Protein AF-A0A418WSB1-F1 (afdb_monomer_lite)

Structure (mmCIF, N/CA/C/O backbone):
data_AF-A0A418WSB1-F1
#
_entry.id   AF-A0A418WSB1-F1
#
loop_
_atom_site.group_PDB
_atom_site.id
_atom_site.type_symbol
_atom_site.label_atom_id
_atom_site.label_alt_id
_atom_site.label_comp_id
_atom_site.label_asym_id
_atom_site.label_entity_id
_atom_site.label_seq_id
_atom_site.pdbx_PDB_ins_code
_atom_site.Cartn_x
_atom_site.Cartn_y
_atom_site.Cartn_z
_atom_site.occupancy
_atom_site.B_iso_or_equiv
_atom_site.auth_seq_id
_atom_site.auth_comp_id
_atom_site.auth_asym_id
_atom_site.auth_atom_id
_atom_site.pdbx_PDB_model_num
ATOM 1 N N . MET A 1 1 ? -15.033 28.091 0.185 1.00 46.31 1 MET A N 1
ATOM 2 C CA . MET A 1 1 ? -13.956 27.328 0.848 1.00 46.31 1 MET A CA 1
ATOM 3 C C . MET A 1 1 ? -14.112 25.899 0.375 1.00 46.31 1 MET A C 1
ATOM 5 O O . MET A 1 1 ? -15.255 25.510 0.265 1.00 46.31 1 MET A O 1
ATOM 9 N N . ASP A 1 2 ? -13.029 25.207 0.014 1.00 54.81 2 ASP A N 1
ATOM 10 C CA . ASP A 1 2 ? -12.916 23.732 -0.108 1.00 54.81 2 ASP A CA 1
ATOM 11 C C . ASP A 1 2 ? -12.320 23.177 -1.412 1.00 54.81 2 ASP A C 1
ATOM 13 O O . ASP A 1 2 ? -11.912 22.030 -1.421 1.00 54.81 2 ASP A O 1
ATOM 17 N N . ILE A 1 3 ? -12.059 23.973 -2.455 1.00 57.53 3 ILE A N 1
ATOM 18 C CA . ILE A 1 3 ? -11.292 23.465 -3.623 1.00 57.53 3 ILE A CA 1
ATOM 19 C C . ILE A 1 3 ? -9.801 23.290 -3.272 1.00 57.53 3 ILE A C 1
ATOM 21 O O . ILE A 1 3 ? -9.153 22.335 -3.686 1.00 57.53 3 ILE A O 1
ATOM 25 N N . ALA A 1 4 ? -9.256 24.186 -2.443 1.00 58.62 4 ALA A N 1
ATOM 26 C CA . ALA A 1 4 ? -7.892 24.060 -1.932 1.00 58.62 4 ALA A CA 1
ATOM 27 C C . ALA A 1 4 ? -7.746 22.896 -0.935 1.00 58.62 4 ALA A C 1
ATOM 29 O O . ALA A 1 4 ? -6.682 22.294 -0.873 1.00 58.62 4 ALA A O 1
ATOM 30 N N . ARG A 1 5 ? -8.810 22.556 -0.188 1.00 60.28 5 ARG A N 1
ATOM 31 C CA . ARG A 1 5 ? -8.838 21.373 0.687 1.00 60.28 5 ARG A CA 1
ATOM 32 C C . ARG A 1 5 ? -8.981 20.085 -0.115 1.00 60.28 5 ARG A C 1
ATOM 34 O O . ARG A 1 5 ? -8.275 19.147 0.205 1.00 60.28 5 ARG A O 1
ATOM 41 N N . GLU A 1 6 ? -9.783 20.068 -1.178 1.00 63.19 6 GLU A N 1
ATOM 42 C CA . GLU A 1 6 ? -9.899 18.926 -2.099 1.00 63.19 6 GLU A CA 1
ATOM 43 C C . GLU A 1 6 ? -8.558 18.622 -2.795 1.00 63.19 6 GLU A C 1
ATOM 45 O O . GLU A 1 6 ? -8.121 17.476 -2.845 1.00 63.19 6 GLU A O 1
ATOM 50 N N . LEU A 1 7 ? -7.838 19.662 -3.240 1.00 51.50 7 LEU A N 1
ATOM 51 C CA . LEU A 1 7 ? -6.504 19.528 -3.846 1.00 51.50 7 LEU A CA 1
ATOM 52 C C . LEU A 1 7 ? -5.416 19.127 -2.838 1.00 51.50 7 LEU A C 1
ATOM 54 O O . LEU A 1 7 ? -4.495 18.385 -3.182 1.00 51.50 7 LEU A O 1
ATOM 58 N N . LEU A 1 8 ? -5.524 19.582 -1.587 1.00 54.59 8 LEU A N 1
ATOM 59 C CA . LEU A 1 8 ? -4.652 19.123 -0.504 1.00 54.59 8 LEU A CA 1
ATOM 60 C C . LEU A 1 8 ? -4.987 17.681 -0.083 1.00 54.59 8 LEU A C 1
ATOM 62 O O . LEU A 1 8 ? -4.072 16.932 0.227 1.00 54.59 8 LEU A O 1
ATOM 66 N N . ASN A 1 9 ? -6.247 17.246 -0.185 1.00 55.06 9 ASN A N 1
ATOM 67 C CA . ASN A 1 9 ? -6.667 15.866 0.086 1.00 55.06 9 ASN A CA 1
ATOM 68 C C . ASN A 1 9 ? -6.301 14.894 -1.056 1.00 55.06 9 ASN A C 1
ATOM 70 O O . ASN A 1 9 ? -6.057 13.718 -0.820 1.00 55.06 9 ASN A O 1
ATOM 74 N N . GLN A 1 10 ? -6.172 15.383 -2.295 1.00 52.34 10 GLN A N 1
ATOM 75 C CA . GLN A 1 10 ? -5.597 14.611 -3.407 1.00 52.34 10 GLN A CA 1
ATOM 76 C C . GLN A 1 10 ? -4.082 14.376 -3.267 1.00 52.34 10 GLN A C 1
ATOM 78 O O . GLN A 1 10 ? -3.528 13.518 -3.961 1.00 52.34 10 GLN A O 1
ATOM 83 N N . SER A 1 11 ? -3.396 15.133 -2.406 1.00 51.56 11 SER A N 1
ATOM 84 C CA . SER A 1 11 ? -1.931 15.123 -2.315 1.00 51.56 11 SER A CA 1
ATOM 85 C C . SER A 1 11 ? -1.370 14.030 -1.391 1.00 51.56 11 SER A C 1
ATOM 87 O O . SER A 1 11 ? -0.207 13.663 -1.550 1.00 51.56 11 SER A O 1
ATOM 89 N N . ASP A 1 12 ? -2.196 13.428 -0.528 1.00 53.94 12 ASP A N 1
ATOM 90 C CA . ASP A 1 12 ? -1.805 12.355 0.397 1.00 53.94 12 ASP A CA 1
ATOM 91 C C . ASP A 1 12 ? -2.569 11.061 0.066 1.00 53.94 12 ASP A C 1
ATOM 93 O O . ASP A 1 12 ? -3.486 10.626 0.750 1.00 53.94 12 ASP A O 1
ATOM 97 N N . ASN A 1 13 ? -2.203 10.465 -1.071 1.00 61.09 13 ASN A N 1
ATOM 98 C CA . ASN A 1 13 ? -2.894 9.367 -1.765 1.00 61.09 13 ASN A CA 1
ATOM 99 C C . ASN A 1 13 ? -2.768 7.982 -1.068 1.00 61.09 13 ASN A C 1
ATOM 101 O O . ASN A 1 13 ? -2.452 6.972 -1.703 1.00 61.09 13 ASN A O 1
ATOM 105 N N . ILE A 1 14 ? -2.984 7.919 0.247 1.00 68.38 14 ILE A N 1
ATOM 106 C CA . ILE A 1 14 ? -3.226 6.677 0.988 1.00 68.38 14 ILE A CA 1
ATOM 107 C C . ILE A 1 14 ? -4.605 6.808 1.636 1.00 68.38 14 ILE A C 1
ATOM 109 O O . ILE A 1 14 ? -4.753 7.459 2.665 1.00 68.38 14 ILE A O 1
ATOM 113 N N . ASP A 1 15 ? -5.617 6.187 1.029 1.00 78.62 15 ASP A N 1
ATOM 114 C CA . ASP A 1 15 ? -6.985 6.154 1.554 1.00 78.62 15 ASP A CA 1
ATOM 115 C C . ASP A 1 15 ? -7.037 5.379 2.886 1.00 78.62 15 ASP A C 1
ATOM 117 O O . ASP A 1 15 ? -7.232 4.156 2.923 1.00 78.62 15 ASP A O 1
ATOM 121 N N . MET A 1 16 ? -6.851 6.090 4.002 1.00 81.75 16 MET A N 1
ATOM 122 C CA . MET A 1 16 ? -6.884 5.507 5.349 1.00 81.75 16 MET A CA 1
ATOM 123 C C . MET A 1 16 ? -8.249 4.896 5.658 1.00 81.75 16 MET A C 1
ATOM 125 O O . MET A 1 16 ? -8.313 3.814 6.239 1.00 81.75 16 MET A O 1
ATOM 129 N N . GLY A 1 17 ? -9.333 5.509 5.174 1.00 84.19 17 GLY A N 1
ATOM 130 C CA . GLY A 1 17 ? -10.683 4.954 5.276 1.00 84.19 17 GLY A CA 1
ATOM 131 C C . GLY A 1 17 ? -10.841 3.612 4.548 1.00 84.19 17 GLY A C 1
ATOM 132 O O . GLY A 1 17 ? -11.479 2.693 5.072 1.00 84.19 17 GLY A O 1
ATOM 133 N N . ALA A 1 18 ? -10.213 3.446 3.378 1.00 83.88 18 ALA A N 1
ATOM 134 C CA . ALA A 1 18 ? -10.251 2.184 2.636 1.00 83.88 18 ALA A CA 1
ATOM 135 C C . ALA A 1 18 ? -9.387 1.099 3.298 1.00 83.88 18 ALA A C 1
ATOM 137 O O . ALA A 1 18 ? -9.802 -0.060 3.369 1.00 83.88 18 ALA A O 1
ATOM 138 N N . LEU A 1 19 ? -8.212 1.463 3.824 1.00 86.00 19 LEU A N 1
ATOM 139 C CA . LEU A 1 19 ? -7.360 0.565 4.611 1.00 86.00 19 LEU A CA 1
ATOM 140 C C . LEU A 1 19 ? -8.070 0.100 5.885 1.00 86.00 19 LEU A C 1
ATOM 142 O O . LEU A 1 19 ? -8.151 -1.102 6.139 1.00 86.00 19 LEU A O 1
ATOM 146 N N . ALA A 1 20 ? -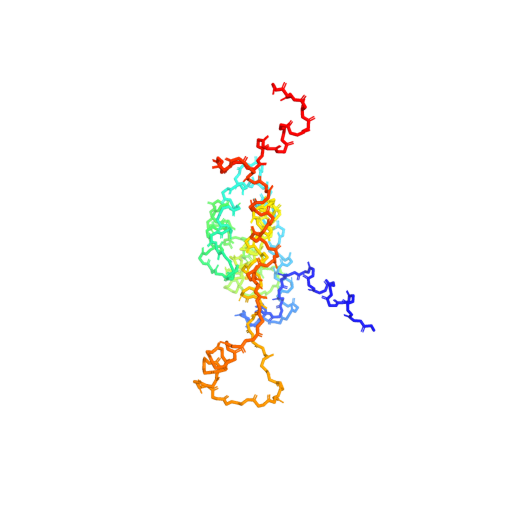8.630 1.039 6.643 1.00 89.88 20 ALA A N 1
ATOM 147 C CA . ALA A 1 20 ? -9.387 0.768 7.856 1.00 89.88 20 ALA A CA 1
ATOM 148 C C . ALA A 1 20 ? -10.541 -0.207 7.576 1.00 89.88 20 ALA A C 1
ATOM 150 O O . ALA A 1 20 ? -10.620 -1.272 8.189 1.00 89.88 20 ALA A O 1
ATOM 151 N N . SER A 1 21 ? -11.354 0.085 6.556 1.00 90.38 21 SER A N 1
ATOM 152 C CA . SER A 1 21 ? -12.482 -0.764 6.151 1.00 90.38 21 SER A CA 1
ATOM 153 C C . SER A 1 21 ? -12.046 -2.160 5.698 1.00 90.38 21 SER A C 1
ATOM 155 O O . SER A 1 21 ? -12.691 -3.151 6.035 1.00 90.38 21 SER A O 1
ATOM 157 N N . ARG A 1 22 ? -10.930 -2.267 4.965 1.00 88.19 22 ARG A N 1
ATOM 158 C CA . ARG A 1 22 ? -10.399 -3.548 4.475 1.00 88.19 22 ARG A CA 1
ATOM 159 C C . ARG A 1 22 ? -9.925 -4.462 5.601 1.00 88.19 22 ARG A C 1
ATOM 161 O O . ARG A 1 22 ? -10.064 -5.678 5.496 1.00 88.19 22 ARG A O 1
ATOM 168 N N . PHE A 1 23 ? -9.336 -3.884 6.643 1.00 90.69 23 PHE A N 1
ATOM 169 C CA . PHE A 1 23 ? -8.747 -4.629 7.755 1.00 90.69 23 PHE A CA 1
ATOM 170 C C . PHE A 1 23 ? -9.642 -4.682 9.000 1.00 90.69 23 PHE A C 1
ATOM 172 O O . PHE A 1 23 ? -9.253 -5.292 9.995 1.00 90.69 23 PHE A O 1
ATOM 179 N N . GLY A 1 24 ? -10.836 -4.082 8.945 1.00 92.44 24 GLY A N 1
ATOM 180 C CA . GLY A 1 24 ? -11.754 -4.002 10.081 1.00 92.44 24 GLY A CA 1
ATOM 181 C C . GLY A 1 24 ? -11.201 -3.169 11.242 1.00 92.44 24 GLY A C 1
ATOM 182 O O . GLY A 1 24 ? -11.484 -3.474 12.398 1.00 92.44 24 GLY A O 1
ATOM 183 N N . LEU A 1 25 ? -10.376 -2.165 10.939 1.00 93.50 25 LEU A N 1
ATOM 184 C CA . LEU A 1 25 ? -9.769 -1.248 11.904 1.00 93.50 25 LEU A CA 1
ATOM 185 C C . LEU A 1 25 ? -10.555 0.065 11.971 1.00 93.50 25 LEU A C 1
ATOM 187 O O . LEU A 1 25 ? -11.263 0.420 11.028 1.00 93.50 25 LEU A O 1
ATOM 191 N N . SER A 1 26 ? -10.401 0.815 13.064 1.00 93.81 26 SER A N 1
ATOM 192 C CA . SER A 1 26 ? -10.755 2.238 13.052 1.00 93.81 26 SER A CA 1
ATOM 193 C C . SER A 1 26 ? -9.741 3.033 12.222 1.00 93.81 26 SER A C 1
ATOM 195 O O . SER A 1 26 ? -8.603 2.602 12.028 1.00 93.81 26 SER A O 1
ATOM 197 N N . GLU A 1 27 ? -10.133 4.210 11.741 1.00 89.62 27 GLU A N 1
ATOM 198 C CA . GLU A 1 27 ? -9.235 5.109 11.002 1.00 89.62 27 GLU A CA 1
ATOM 199 C C . GLU A 1 27 ? -7.999 5.488 11.835 1.00 89.62 27 GLU A C 1
ATOM 201 O O . GLU A 1 27 ? -6.876 5.447 11.342 1.00 89.62 27 GLU A O 1
ATOM 206 N N . GLU A 1 28 ? -8.192 5.718 13.136 1.00 91.19 28 GLU A N 1
ATOM 207 C CA . GLU A 1 28 ? -7.115 5.979 14.096 1.00 91.19 28 GLU A CA 1
ATOM 208 C C . GLU A 1 28 ? -6.179 4.768 14.263 1.00 91.19 28 GLU A C 1
ATOM 210 O O . GLU A 1 28 ? -4.962 4.916 14.291 1.00 91.19 28 GLU A O 1
ATOM 215 N N . GLN A 1 29 ? -6.715 3.543 14.296 1.00 93.19 29 GLN A N 1
ATOM 216 C CA . GLN A 1 29 ? -5.887 2.332 14.323 1.00 93.19 29 GLN A CA 1
ATOM 217 C C . GLN A 1 29 ? -5.108 2.139 13.018 1.00 93.19 29 GLN A C 1
ATOM 219 O O . GLN A 1 29 ? -3.959 1.701 13.056 1.00 93.19 29 GLN A O 1
ATOM 224 N N . ALA A 1 30 ? -5.710 2.452 11.869 1.00 91.50 30 ALA A N 1
ATOM 225 C CA . ALA A 1 30 ? -5.033 2.375 10.580 1.00 91.50 30 ALA A CA 1
ATOM 226 C C . ALA A 1 30 ? -3.877 3.385 10.496 1.00 91.50 30 ALA A C 1
ATOM 228 O O . ALA A 1 30 ? -2.779 3.005 10.092 1.00 91.50 30 ALA A O 1
ATOM 229 N N . ASP A 1 31 ? -4.086 4.622 10.949 1.00 91.25 31 ASP A N 1
ATOM 230 C CA . ASP A 1 31 ? -3.041 5.649 11.015 1.00 91.25 31 ASP A CA 1
ATOM 231 C C . ASP A 1 31 ? -1.872 5.222 11.916 1.00 91.25 31 ASP A C 1
ATOM 233 O O . ASP A 1 31 ? -0.711 5.218 11.494 1.00 91.25 31 ASP A O 1
ATOM 237 N N . VAL A 1 32 ? -2.178 4.752 13.129 1.00 92.56 32 VAL A N 1
ATOM 238 C CA . VAL A 1 32 ? -1.178 4.264 14.089 1.00 92.56 32 VAL A CA 1
ATOM 239 C C . VAL A 1 32 ? -0.418 3.051 13.534 1.00 92.56 32 VAL A C 1
ATOM 241 O O . VAL A 1 32 ? 0.802 2.955 13.690 1.00 92.56 32 VAL A O 1
ATOM 244 N N . ALA A 1 33 ? -1.103 2.142 12.833 1.00 91.88 33 ALA A N 1
ATOM 245 C CA . ALA A 1 33 ? -0.479 1.004 12.164 1.00 91.88 33 ALA A CA 1
ATOM 246 C C . ALA A 1 33 ? 0.493 1.441 11.062 1.00 91.88 33 ALA A C 1
ATOM 248 O O . ALA A 1 33 ? 1.636 0.981 11.032 1.00 91.88 33 ALA A O 1
ATOM 249 N N . VAL A 1 34 ? 0.065 2.333 10.164 1.00 91.19 34 VAL A N 1
ATOM 250 C CA . VAL A 1 34 ? 0.915 2.839 9.078 1.00 91.19 34 VAL A CA 1
ATOM 251 C C . VAL A 1 34 ? 2.111 3.591 9.651 1.00 91.19 34 VAL A C 1
ATOM 253 O O . VAL A 1 34 ? 3.241 3.334 9.236 1.00 91.19 34 VAL A O 1
ATOM 256 N N . SER A 1 35 ? 1.895 4.434 10.659 1.00 90.94 35 SER A N 1
ATOM 257 C CA . SER A 1 35 ? 2.945 5.180 11.356 1.00 90.94 35 SER A CA 1
ATOM 258 C C . SER A 1 35 ? 3.978 4.272 12.033 1.00 90.94 35 SER A C 1
ATOM 260 O O . SER A 1 35 ? 5.168 4.581 12.015 1.00 90.94 35 SER A O 1
ATOM 262 N N . ALA A 1 36 ? 3.565 3.120 12.572 1.00 92.44 36 ALA A N 1
ATOM 263 C CA . ALA A 1 36 ? 4.480 2.138 13.156 1.00 92.44 36 ALA A CA 1
ATOM 264 C C . ALA A 1 36 ? 5.261 1.332 12.100 1.00 92.44 36 ALA A C 1
ATOM 266 O O . ALA A 1 36 ? 6.403 0.933 12.334 1.00 92.44 36 ALA A O 1
ATOM 267 N N . LEU A 1 37 ? 4.661 1.086 10.931 1.00 91.75 37 LEU A N 1
ATOM 268 C CA . LEU A 1 37 ? 5.265 0.299 9.851 1.00 91.75 37 LEU A CA 1
ATOM 269 C C . LEU A 1 37 ? 6.176 1.137 8.939 1.00 91.75 37 LEU A C 1
ATOM 271 O O . LEU A 1 37 ? 7.177 0.630 8.426 1.00 91.75 37 LEU A O 1
ATOM 275 N N . LEU A 1 38 ? 5.858 2.420 8.756 1.00 92.00 38 LEU A N 1
ATOM 276 C CA . LEU A 1 38 ? 6.548 3.338 7.849 1.00 92.00 38 LEU A CA 1
ATOM 277 C C . LEU A 1 38 ? 8.064 3.414 8.079 1.00 92.00 38 LEU A C 1
ATOM 279 O O . LEU A 1 38 ? 8.799 3.253 7.104 1.00 92.00 38 LEU A O 1
ATOM 283 N N . PRO A 1 39 ? 8.576 3.606 9.313 1.00 92.00 39 PRO A N 1
ATOM 284 C CA . PRO A 1 39 ? 10.015 3.716 9.549 1.00 92.00 39 PRO A CA 1
ATOM 285 C C . PRO A 1 39 ? 10.783 2.472 9.099 1.00 92.00 39 PRO A C 1
ATOM 287 O O . PRO A 1 39 ? 11.874 2.584 8.539 1.00 92.00 39 PRO A O 1
ATOM 290 N N . ALA A 1 40 ? 10.199 1.288 9.299 1.00 92.25 40 ALA A N 1
ATOM 291 C CA . ALA A 1 40 ? 10.799 0.039 8.862 1.00 92.25 40 ALA A CA 1
ATOM 292 C C . ALA A 1 40 ? 10.814 -0.054 7.333 1.00 92.25 40 ALA A C 1
ATOM 294 O O . ALA A 1 40 ? 11.872 -0.290 6.753 1.00 92.25 40 ALA A O 1
ATOM 295 N N . VAL A 1 41 ? 9.675 0.189 6.673 1.00 92.44 41 VAL A N 1
ATOM 296 C CA . VAL A 1 41 ? 9.566 0.133 5.204 1.00 92.44 41 VAL A CA 1
ATOM 297 C C . VAL A 1 41 ? 10.501 1.150 4.545 1.00 92.44 41 VAL A C 1
ATOM 299 O O . VAL A 1 41 ? 11.279 0.779 3.669 1.00 92.44 41 VAL A O 1
ATOM 302 N N . LEU A 1 42 ? 10.508 2.402 5.010 1.00 92.50 42 LEU A N 1
ATOM 303 C CA . LEU A 1 42 ? 11.407 3.450 4.515 1.00 92.50 42 LEU A CA 1
ATOM 304 C C . LEU A 1 42 ? 12.881 3.104 4.750 1.00 92.50 42 LEU A C 1
ATOM 306 O O . LEU A 1 42 ? 13.712 3.311 3.865 1.00 92.50 42 LEU A O 1
ATOM 310 N N . GLY A 1 43 ? 13.212 2.546 5.918 1.00 93.06 43 GLY A N 1
ATOM 311 C CA . GLY A 1 43 ? 14.561 2.071 6.220 1.00 93.06 43 GLY A CA 1
ATOM 312 C C . GLY A 1 43 ? 15.017 0.963 5.269 1.00 93.06 43 GLY A C 1
ATOM 313 O O . GLY A 1 43 ? 16.155 0.983 4.798 1.00 93.06 43 GLY A O 1
ATOM 314 N N . GLY A 1 44 ? 14.120 0.034 4.933 1.00 91.81 44 GLY A N 1
ATOM 315 C CA . GLY A 1 44 ? 14.377 -0.998 3.934 1.00 91.81 44 GLY A CA 1
ATOM 316 C C . GLY A 1 44 ? 14.580 -0.415 2.533 1.00 91.81 44 GLY A C 1
ATOM 317 O O . GLY A 1 44 ? 15.561 -0.748 1.880 1.00 91.81 44 GLY A O 1
ATOM 318 N N . VAL A 1 45 ? 13.719 0.512 2.092 1.00 92.00 45 VAL A N 1
ATOM 319 C CA . VAL A 1 45 ? 13.836 1.148 0.765 1.00 92.00 45 VAL A CA 1
ATOM 320 C C . VAL A 1 45 ? 15.165 1.884 0.641 1.00 92.00 45 VAL A C 1
ATOM 322 O O . VAL A 1 45 ? 15.873 1.706 -0.345 1.00 92.00 45 VAL A O 1
ATOM 325 N N . LYS A 1 46 ? 15.548 2.647 1.671 1.00 92.19 46 LYS A N 1
ATOM 326 C CA . LYS A 1 46 ? 16.839 3.342 1.727 1.00 92.19 46 LYS A CA 1
ATOM 327 C C . LYS A 1 46 ? 18.016 2.368 1.629 1.00 92.19 46 LYS A C 1
ATOM 329 O O . LYS A 1 46 ? 19.013 2.659 0.975 1.00 92.19 46 LYS A O 1
ATOM 334 N N . LYS A 1 47 ? 17.917 1.201 2.269 1.00 91.81 47 LYS A N 1
ATOM 335 C CA . LYS A 1 47 ? 18.934 0.147 2.161 1.00 91.81 47 LYS A CA 1
ATOM 336 C C . LYS A 1 47 ? 18.998 -0.425 0.740 1.00 91.81 47 LYS A C 1
ATOM 338 O O . LYS A 1 47 ? 20.092 -0.616 0.218 1.00 91.81 47 LYS A O 1
ATOM 343 N N . THR A 1 48 ? 17.851 -0.667 0.110 1.00 91.06 48 THR A N 1
ATOM 344 C CA . THR A 1 48 ? 17.764 -1.118 -1.287 1.00 91.06 48 THR A CA 1
ATOM 345 C C . THR A 1 48 ? 18.339 -0.080 -2.253 1.00 91.06 48 THR A C 1
ATOM 347 O O . THR A 1 48 ? 19.063 -0.452 -3.169 1.00 91.06 48 THR A O 1
ATOM 350 N N . GLU A 1 49 ? 18.099 1.211 -2.022 1.00 91.06 49 GLU A N 1
ATOM 351 C CA . GLU A 1 49 ? 18.705 2.327 -2.761 1.00 91.06 49 GLU A CA 1
ATOM 352 C C . GLU A 1 49 ? 20.225 2.344 -2.658 1.00 91.06 49 GLU A C 1
ATOM 354 O O . GLU A 1 49 ? 20.908 2.384 -3.677 1.00 91.06 49 GLU A O 1
ATOM 359 N N . GLN A 1 50 ? 20.764 2.228 -1.445 1.00 91.62 50 GLN A N 1
ATOM 360 C CA . GLN A 1 50 ? 22.211 2.159 -1.228 1.00 91.62 50 GLN A CA 1
ATOM 361 C C . GLN A 1 50 ? 22.852 0.940 -1.904 1.00 91.62 50 GLN A C 1
ATOM 363 O O . GLN A 1 50 ? 24.023 0.983 -2.271 1.00 91.62 50 GLN A O 1
ATOM 368 N N . ALA A 1 51 ? 22.084 -0.137 -2.077 1.00 91.19 51 ALA A N 1
ATOM 369 C CA . ALA A 1 51 ? 22.497 -1.339 -2.790 1.00 91.19 51 ALA A CA 1
ATOM 370 C C . ALA A 1 51 ? 22.249 -1.276 -4.314 1.00 91.19 51 ALA A C 1
ATOM 372 O O . ALA A 1 51 ? 22.537 -2.251 -5.004 1.00 91.19 51 ALA A O 1
ATOM 373 N N . GLY A 1 52 ? 21.705 -0.175 -4.848 1.00 90.12 52 GLY A N 1
ATOM 374 C CA . GLY A 1 52 ? 21.384 -0.025 -6.274 1.00 90.12 52 GLY A CA 1
ATOM 375 C C . GLY A 1 52 ? 20.151 -0.810 -6.746 1.00 90.12 52 GLY A C 1
ATOM 376 O O . GLY A 1 52 ? 19.926 -0.950 -7.941 1.00 90.12 52 GLY A O 1
ATOM 377 N N . GLY A 1 53 ? 19.328 -1.330 -5.833 1.00 89.19 53 GLY A N 1
ATOM 378 C CA . GLY A 1 53 ? 18.151 -2.150 -6.147 1.00 89.19 53 GLY A CA 1
ATOM 379 C C . GLY A 1 53 ? 16.870 -1.364 -6.455 1.00 89.19 53 GLY A C 1
ATOM 380 O O . GLY A 1 53 ? 15.800 -1.970 -6.547 1.00 89.19 53 GLY A O 1
ATOM 381 N N . LEU A 1 54 ? 16.947 -0.033 -6.569 1.00 89.25 54 LEU A N 1
ATOM 382 C CA . LEU A 1 54 ? 15.787 0.834 -6.803 1.00 89.25 54 LEU A CA 1
ATOM 383 C C . LEU A 1 54 ? 15.142 0.615 -8.173 1.00 89.25 54 LEU A C 1
ATOM 385 O O . LEU A 1 54 ? 13.919 0.634 -8.264 1.00 89.25 54 LEU A O 1
ATOM 389 N N . ASP A 1 55 ? 15.926 0.361 -9.222 1.00 90.06 55 ASP A N 1
ATOM 390 C CA . ASP A 1 55 ? 15.381 0.103 -10.562 1.00 90.06 55 ASP A CA 1
ATOM 391 C C . ASP A 1 55 ? 14.540 -1.178 -10.590 1.00 90.06 55 ASP A C 1
ATOM 393 O O . ASP A 1 55 ? 13.455 -1.216 -11.173 1.00 90.06 55 ASP A O 1
ATOM 397 N N . GLN A 1 56 ? 14.992 -2.216 -9.882 1.00 88.75 56 GLN A N 1
ATOM 398 C CA . GLN A 1 56 ? 14.246 -3.464 -9.731 1.00 88.75 56 GLN A CA 1
ATOM 399 C C . GLN A 1 56 ? 12.964 -3.256 -8.917 1.00 88.75 56 GLN A C 1
ATOM 401 O O . GLN A 1 56 ? 11.916 -3.796 -9.272 1.00 88.75 56 GLN A O 1
ATOM 406 N N . LEU A 1 57 ? 13.029 -2.443 -7.857 1.00 88.38 57 LEU A N 1
ATOM 407 C CA . LEU A 1 57 ? 11.860 -2.068 -7.065 1.00 88.38 57 LEU A CA 1
ATOM 408 C C . LEU A 1 57 ? 10.843 -1.266 -7.896 1.00 88.38 57 LEU A C 1
ATOM 410 O O . LEU A 1 57 ? 9.647 -1.530 -7.815 1.00 88.38 57 LEU A O 1
ATOM 414 N N . SER A 1 58 ? 11.320 -0.329 -8.719 1.00 87.12 58 SER A N 1
ATOM 415 C CA . SER A 1 58 ? 10.506 0.492 -9.620 1.00 87.12 58 SER A CA 1
ATOM 416 C C . SER A 1 58 ? 9.828 -0.351 -10.703 1.00 87.12 58 SER A C 1
ATOM 418 O O . SER A 1 58 ? 8.626 -0.223 -10.926 1.00 87.12 58 SER A O 1
ATOM 420 N N . SER A 1 59 ? 10.564 -1.281 -11.318 1.00 87.06 59 SER A N 1
ATOM 421 C CA . SER A 1 59 ? 10.016 -2.229 -12.296 1.00 87.06 59 SER A CA 1
ATOM 422 C C . SER A 1 59 ? 8.926 -3.110 -11.683 1.00 87.06 59 SER A C 1
ATOM 424 O O . SER A 1 59 ? 7.846 -3.255 -12.255 1.00 87.06 59 SER A O 1
ATOM 426 N N . LEU A 1 60 ? 9.173 -3.647 -10.485 1.00 86.38 60 LEU A N 1
ATOM 427 C CA . LEU A 1 60 ? 8.197 -4.462 -9.771 1.00 86.38 60 LEU A CA 1
ATOM 428 C C . LEU A 1 60 ? 6.941 -3.657 -9.411 1.00 86.38 60 LEU A C 1
ATOM 430 O O . LEU A 1 60 ? 5.829 -4.116 -9.642 1.00 86.38 60 LEU A O 1
ATOM 434 N N . ALA A 1 61 ? 7.100 -2.437 -8.906 1.00 83.88 61 ALA A N 1
ATOM 435 C CA . ALA A 1 61 ? 5.981 -1.548 -8.611 1.00 83.88 61 ALA A CA 1
ATOM 436 C C . ALA A 1 61 ? 5.176 -1.161 -9.867 1.00 83.88 61 ALA A C 1
ATOM 438 O O . ALA A 1 61 ? 3.947 -1.102 -9.815 1.00 83.88 61 ALA A O 1
ATOM 439 N N . GLY A 1 62 ? 5.847 -0.977 -11.009 1.00 79.69 62 GLY A N 1
ATOM 440 C CA . GLY A 1 62 ? 5.199 -0.780 -12.305 1.00 79.69 62 GLY A CA 1
ATOM 441 C C . GLY A 1 62 ? 4.377 -1.992 -12.761 1.00 79.69 62 GLY A C 1
ATOM 442 O O . GLY A 1 62 ? 3.312 -1.813 -13.346 1.00 79.69 62 GLY A O 1
ATOM 443 N N . GLN A 1 63 ? 4.823 -3.215 -12.446 1.00 79.06 63 GLN A N 1
ATOM 444 C CA . GLN A 1 63 ? 4.106 -4.463 -12.755 1.00 79.06 63 GLN A CA 1
ATOM 445 C C . GLN A 1 63 ? 2.885 -4.699 -11.858 1.00 79.06 63 GLN A C 1
ATOM 447 O O . GLN A 1 63 ? 1.905 -5.283 -12.310 1.00 79.06 63 GLN A O 1
ATOM 452 N N . ILE A 1 64 ? 2.929 -4.240 -10.603 1.00 74.56 64 ILE A N 1
ATOM 453 C CA . ILE A 1 64 ? 1.822 -4.389 -9.642 1.00 74.56 64 ILE A CA 1
ATOM 454 C C . ILE A 1 64 ? 0.605 -3.548 -10.064 1.00 74.56 64 ILE A C 1
ATOM 456 O O . ILE A 1 64 ? -0.523 -3.890 -9.719 1.00 74.56 64 ILE A O 1
ATOM 460 N N . GLY A 1 65 ? 0.809 -2.496 -10.868 1.00 63.88 65 GLY A N 1
ATOM 461 C CA . GLY A 1 65 ? -0.273 -1.673 -11.407 1.00 63.88 65 GLY A CA 1
ATOM 462 C C . GLY A 1 65 ? -1.156 -1.043 -10.321 1.00 63.88 65 GLY A C 1
ATOM 463 O O . GLY A 1 65 ? -0.856 -1.071 -9.126 1.00 63.88 65 GLY A O 1
ATOM 464 N N . ALA A 1 66 ? -2.255 -0.414 -10.735 1.00 58.69 66 ALA A N 1
ATOM 465 C CA . ALA A 1 66 ? -3.358 -0.133 -9.825 1.00 58.69 66 ALA A CA 1
ATOM 466 C C . ALA A 1 66 ? -4.296 -1.354 -9.846 1.00 58.69 66 ALA A C 1
ATOM 468 O O . ALA A 1 66 ? -4.709 -1.752 -10.937 1.00 58.69 66 ALA A O 1
ATOM 469 N N . PRO A 1 67 ? -4.645 -1.937 -8.688 1.00 54.59 67 PRO A N 1
ATOM 470 C CA . PRO A 1 67 ? -4.445 -1.401 -7.344 1.00 54.59 67 PRO A CA 1
ATOM 471 C C . PRO A 1 67 ? -3.134 -1.877 -6.686 1.00 54.59 67 PRO A C 1
ATOM 473 O O . PRO A 1 67 ? -2.886 -3.072 -6.563 1.00 54.59 67 PRO A O 1
ATOM 476 N N . ALA A 1 68 ? -2.367 -0.942 -6.107 1.00 57.69 68 ALA A N 1
ATOM 477 C CA . ALA A 1 68 ? -1.157 -1.195 -5.295 1.00 57.69 68 ALA A CA 1
ATOM 478 C C . ALA A 1 68 ? -1.430 -1.949 -3.966 1.00 57.69 68 ALA A C 1
ATOM 480 O O . ALA A 1 68 ? -0.627 -1.947 -3.036 1.00 57.69 68 ALA A O 1
ATOM 481 N N . LEU A 1 69 ? -2.615 -2.547 -3.875 1.00 61.53 69 LEU A N 1
ATOM 482 C CA . LEU A 1 69 ? -3.237 -3.174 -2.726 1.00 61.53 69 LEU A CA 1
ATOM 483 C C . LEU A 1 69 ? -3.143 -4.702 -2.785 1.00 61.53 69 LEU A C 1
ATOM 485 O O . LEU A 1 69 ? -3.613 -5.368 -1.855 1.00 61.53 69 LEU A O 1
ATOM 489 N N . ASP A 1 70 ? -2.592 -5.251 -3.865 1.00 73.81 70 ASP A N 1
ATOM 490 C CA . ASP A 1 70 ? -2.445 -6.686 -4.030 1.00 73.81 70 ASP A CA 1
ATOM 491 C C . ASP A 1 70 ? -1.387 -7.247 -3.066 1.00 73.81 70 ASP A C 1
ATOM 493 O O . ASP A 1 70 ? -0.275 -6.721 -2.940 1.00 73.81 70 ASP A O 1
ATOM 497 N N . ALA A 1 71 ? -1.761 -8.299 -2.335 1.00 77.06 71 ALA A N 1
ATOM 498 C CA . ALA A 1 71 ? -0.910 -8.886 -1.307 1.00 77.06 71 ALA A CA 1
ATOM 499 C C . ALA A 1 71 ? 0.312 -9.590 -1.916 1.00 77.06 71 ALA A C 1
ATOM 501 O O . ALA A 1 71 ? 1.384 -9.573 -1.306 1.00 77.06 71 ALA A O 1
ATOM 502 N N . ASP A 1 72 ? 0.175 -10.161 -3.116 1.00 81.75 72 ASP A N 1
ATOM 503 C CA . ASP A 1 72 ? 1.255 -10.872 -3.798 1.00 81.75 72 ASP A CA 1
ATOM 504 C C . ASP A 1 72 ? 2.304 -9.889 -4.320 1.00 81.75 72 ASP A C 1
ATOM 506 O O . ASP A 1 72 ? 3.504 -10.055 -4.070 1.00 81.75 72 ASP A O 1
ATOM 510 N N . GLY A 1 73 ? 1.844 -8.801 -4.945 1.00 83.75 73 GLY A N 1
ATOM 511 C CA . GLY A 1 73 ? 2.693 -7.689 -5.370 1.00 83.75 73 GLY A CA 1
ATOM 512 C C . GLY A 1 73 ? 3.444 -7.051 -4.201 1.00 83.75 73 GLY A C 1
ATOM 513 O O . GLY A 1 73 ? 4.672 -6.920 -4.223 1.00 83.75 73 GLY A O 1
ATOM 514 N N . GLY A 1 74 ? 2.719 -6.732 -3.128 1.00 85.56 74 GLY A N 1
ATOM 515 C CA . GLY A 1 74 ? 3.307 -6.219 -1.895 1.00 85.56 74 GLY A CA 1
ATOM 516 C C . GLY A 1 74 ? 4.343 -7.170 -1.291 1.00 85.56 74 GLY A C 1
ATOM 517 O O . GLY A 1 74 ? 5.411 -6.741 -0.861 1.00 85.56 74 GLY A O 1
ATOM 518 N N . ASN A 1 75 ? 4.089 -8.481 -1.304 1.00 89.94 75 ASN A N 1
ATOM 519 C CA . ASN A 1 75 ? 5.026 -9.465 -0.768 1.00 89.94 75 ASN A CA 1
ATOM 520 C C . ASN A 1 75 ? 6.306 -9.598 -1.617 1.00 89.94 75 ASN A C 1
ATOM 522 O O . ASN A 1 75 ? 7.383 -9.828 -1.062 1.00 89.94 75 ASN A O 1
ATOM 526 N N . ALA A 1 76 ? 6.221 -9.423 -2.938 1.00 88.94 76 ALA A N 1
ATOM 527 C CA . ALA A 1 76 ? 7.402 -9.357 -3.798 1.00 88.94 76 ALA A CA 1
ATOM 528 C C . ALA A 1 76 ? 8.252 -8.111 -3.484 1.00 88.94 76 ALA A C 1
ATOM 530 O O . ALA A 1 76 ? 9.472 -8.205 -3.338 1.00 88.94 76 ALA A O 1
ATOM 531 N N . VAL A 1 77 ? 7.597 -6.962 -3.288 1.00 90.00 77 VAL A N 1
ATOM 532 C CA . VAL A 1 77 ? 8.238 -5.700 -2.889 1.00 90.00 77 VAL A CA 1
ATOM 533 C C . VAL A 1 77 ? 8.958 -5.853 -1.550 1.00 90.00 77 VAL A C 1
ATOM 535 O O . VAL A 1 77 ? 10.110 -5.448 -1.407 1.00 90.00 77 VAL A O 1
ATOM 538 N N . LEU A 1 78 ? 8.323 -6.506 -0.579 1.00 91.06 78 LEU A N 1
ATOM 539 C CA . LEU A 1 78 ? 8.938 -6.802 0.712 1.00 91.06 78 LEU A CA 1
ATOM 540 C C . LEU A 1 78 ? 10.157 -7.711 0.605 1.00 91.06 78 LEU A C 1
ATOM 542 O O . LEU A 1 78 ? 11.143 -7.484 1.303 1.00 91.06 78 LEU A O 1
ATOM 546 N N . GLY A 1 79 ? 10.118 -8.706 -0.283 1.00 91.12 79 GLY A N 1
ATOM 547 C CA . GLY A 1 79 ? 11.281 -9.537 -0.585 1.00 91.12 79 GLY A CA 1
ATOM 548 C C . GLY A 1 79 ? 12.470 -8.706 -1.070 1.00 91.12 79 GLY A C 1
ATOM 549 O O . GLY A 1 79 ? 13.590 -8.939 -0.628 1.00 91.12 79 GLY A O 1
ATOM 550 N N . GLN A 1 80 ? 12.221 -7.690 -1.897 1.00 90.50 80 GLN A N 1
ATOM 551 C CA . GLN A 1 80 ? 13.257 -6.791 -2.411 1.00 90.50 80 GLN A CA 1
ATOM 552 C C . GLN A 1 80 ? 13.773 -5.793 -1.358 1.00 90.50 80 GLN A C 1
ATOM 554 O O . GLN A 1 80 ? 14.968 -5.505 -1.297 1.00 90.50 80 GLN A O 1
ATOM 559 N N . ILE A 1 81 ? 12.871 -5.249 -0.538 1.00 92.00 81 ILE A N 1
ATOM 560 C CA . ILE A 1 81 ? 13.159 -4.197 0.449 1.00 92.00 81 ILE A CA 1
ATOM 561 C C . ILE A 1 81 ? 13.826 -4.765 1.706 1.00 92.00 81 ILE A C 1
ATOM 563 O O . ILE A 1 81 ? 14.808 -4.229 2.219 1.00 92.00 81 ILE A O 1
ATOM 567 N N . PHE A 1 82 ? 13.278 -5.858 2.231 1.00 92.31 82 PHE A N 1
ATOM 568 C CA . PHE A 1 82 ? 13.731 -6.464 3.478 1.00 92.31 82 PHE A CA 1
ATOM 569 C C . PHE A 1 82 ? 14.656 -7.660 3.270 1.00 92.31 82 PHE A C 1
ATOM 571 O O . PHE A 1 82 ? 15.305 -8.095 4.222 1.00 92.31 82 PHE A O 1
ATOM 578 N N . GLY A 1 83 ? 14.744 -8.195 2.051 1.00 88.69 83 GLY A N 1
ATOM 579 C CA . GLY A 1 83 ? 15.572 -9.352 1.703 1.00 88.69 83 GLY A CA 1
ATOM 580 C C . GLY A 1 83 ? 14.989 -10.688 2.166 1.00 88.69 83 GLY A C 1
ATOM 581 O O . GLY A 1 83 ? 15.223 -11.711 1.526 1.00 88.69 83 GLY A O 1
ATOM 582 N N . SER A 1 84 ? 14.218 -10.706 3.259 1.00 87.38 84 SER A N 1
ATOM 583 C CA . SER A 1 84 ? 13.614 -11.930 3.776 1.00 87.38 84 SER A CA 1
ATOM 584 C C . SER A 1 84 ? 12.227 -11.737 4.398 1.00 87.38 84 SER A C 1
ATOM 586 O O . SER A 1 84 ? 11.855 -10.674 4.918 1.00 87.38 84 SER A O 1
ATOM 588 N N . LYS A 1 85 ? 11.438 -12.818 4.361 1.00 87.44 85 LYS A N 1
ATOM 589 C CA . LYS A 1 85 ? 10.105 -12.867 4.980 1.00 87.44 85 LYS A CA 1
ATOM 590 C C . LYS A 1 85 ? 10.201 -12.803 6.501 1.00 87.44 85 LYS A C 1
ATOM 592 O O . LYS A 1 85 ? 9.277 -12.314 7.142 1.00 87.44 85 LYS A O 1
ATOM 597 N N . GLU A 1 86 ? 11.307 -13.253 7.083 1.00 89.19 86 GLU A N 1
ATOM 598 C CA . GLU A 1 86 ? 11.538 -13.220 8.529 1.00 89.19 86 GLU A CA 1
ATOM 599 C C . GLU A 1 86 ? 11.648 -11.779 9.027 1.00 89.19 86 GLU A C 1
ATOM 601 O O . GLU A 1 86 ? 11.003 -11.437 10.016 1.00 89.19 86 GLU A O 1
ATOM 606 N N . VAL A 1 87 ? 12.375 -10.915 8.304 1.00 90.62 87 VAL A N 1
ATOM 607 C CA . VAL A 1 87 ? 12.463 -9.480 8.627 1.00 90.62 87 VAL A CA 1
ATOM 608 C C . VAL A 1 87 ? 11.089 -8.828 8.511 1.00 90.62 87 VAL A C 1
ATOM 610 O O . VAL A 1 87 ? 10.656 -8.136 9.428 1.00 90.62 87 VAL A O 1
ATOM 613 N N . SER A 1 88 ? 10.355 -9.127 7.437 1.00 90.88 88 SER A N 1
ATOM 614 C CA . SER A 1 88 ? 8.990 -8.619 7.239 1.00 90.88 88 SER A CA 1
ATOM 615 C C . SER A 1 88 ? 8.058 -9.024 8.393 1.00 90.88 88 SER A C 1
ATOM 617 O O . SER A 1 88 ? 7.325 -8.202 8.937 1.00 90.88 88 SER A O 1
ATOM 619 N N . ARG A 1 89 ? 8.118 -10.289 8.832 1.00 91.38 89 ARG A N 1
ATOM 620 C CA . ARG A 1 89 ? 7.332 -10.792 9.971 1.00 91.38 89 ARG A CA 1
ATOM 621 C C . ARG A 1 89 ? 7.740 -10.131 11.285 1.00 91.38 89 ARG A C 1
ATOM 623 O O . ARG A 1 89 ? 6.858 -9.791 12.066 1.00 91.38 89 ARG A O 1
ATOM 630 N N . ALA A 1 90 ? 9.038 -9.943 11.519 1.00 92.44 90 ALA A N 1
ATOM 631 C CA . ALA A 1 90 ? 9.550 -9.290 12.720 1.00 92.44 90 ALA A CA 1
ATOM 632 C C . ALA A 1 90 ? 9.092 -7.827 12.812 1.00 92.44 90 ALA A C 1
ATOM 634 O O . ALA A 1 90 ? 8.713 -7.382 13.892 1.00 92.44 90 ALA A O 1
ATOM 635 N N . VAL A 1 91 ? 9.055 -7.107 11.684 1.00 91.94 91 VAL A N 1
ATOM 636 C CA . VAL A 1 91 ? 8.521 -5.739 11.603 1.00 91.94 91 VAL A CA 1
ATOM 637 C C . VAL A 1 91 ? 7.039 -5.704 11.985 1.00 91.94 91 VAL A C 1
ATOM 639 O O . VAL A 1 91 ? 6.660 -4.910 12.843 1.00 91.94 91 VAL A O 1
ATOM 642 N N . ALA A 1 92 ? 6.210 -6.598 11.431 1.00 92.75 92 ALA A N 1
ATOM 643 C CA . ALA A 1 92 ? 4.792 -6.681 11.798 1.00 92.75 92 ALA A CA 1
ATOM 644 C C . ALA A 1 92 ? 4.592 -7.010 13.287 1.00 92.75 92 ALA A C 1
ATOM 646 O O . ALA A 1 92 ? 3.777 -6.383 13.960 1.00 92.75 92 ALA A O 1
ATOM 647 N N . THR A 1 93 ? 5.368 -7.954 13.825 1.00 93.81 93 THR A N 1
ATOM 648 C CA . THR A 1 93 ? 5.296 -8.330 15.241 1.00 93.81 93 THR A CA 1
ATOM 649 C C . THR A 1 93 ? 5.745 -7.189 16.154 1.00 93.81 93 THR A C 1
ATOM 651 O O . THR A 1 93 ? 5.109 -6.931 17.173 1.00 93.81 93 THR A O 1
ATOM 654 N N . ASN A 1 94 ? 6.783 -6.443 15.781 1.00 92.44 94 ASN A N 1
ATOM 655 C CA . ASN A 1 94 ? 7.215 -5.275 16.539 1.00 92.44 94 ASN A CA 1
ATOM 656 C C . ASN A 1 94 ? 6.155 -4.158 16.521 1.00 92.44 94 ASN A C 1
ATOM 658 O O . ASN A 1 94 ? 5.815 -3.630 17.577 1.00 92.44 94 ASN A O 1
ATOM 662 N N . ALA A 1 95 ? 5.564 -3.873 15.357 1.00 92.56 95 ALA A N 1
ATOM 663 C CA . ALA A 1 95 ? 4.457 -2.928 15.244 1.00 92.56 95 ALA A CA 1
ATOM 664 C C . ALA A 1 95 ? 3.233 -3.380 16.063 1.00 92.56 95 ALA A C 1
ATOM 666 O O . ALA A 1 95 ? 2.585 -2.551 16.696 1.00 92.56 95 ALA A O 1
ATOM 667 N N . SER A 1 96 ? 2.948 -4.685 16.143 1.00 94.31 96 SER A N 1
ATOM 668 C CA . SER A 1 96 ? 1.833 -5.208 16.953 1.00 94.31 96 SER A CA 1
ATOM 669 C C . SER A 1 96 ? 2.007 -4.914 18.440 1.00 94.31 96 SER A C 1
ATOM 671 O O . SER A 1 96 ? 1.071 -4.471 19.102 1.00 94.31 96 SER A O 1
ATOM 673 N N . ALA A 1 97 ? 3.234 -5.064 18.947 1.00 93.50 97 ALA A N 1
ATOM 674 C CA . ALA A 1 97 ? 3.559 -4.797 20.341 1.00 93.50 97 ALA A CA 1
ATOM 675 C C . ALA A 1 97 ? 3.469 -3.303 20.693 1.00 93.50 97 ALA A C 1
ATOM 677 O O . ALA A 1 97 ? 3.162 -2.966 21.832 1.00 93.50 97 ALA A O 1
ATOM 678 N N . GLN A 1 98 ? 3.727 -2.416 19.728 1.00 92.25 98 GLN A N 1
ATOM 679 C CA . GLN A 1 98 ? 3.666 -0.966 19.932 1.00 92.25 98 GLN A CA 1
ATOM 680 C C . GLN A 1 98 ? 2.249 -0.402 19.797 1.00 92.25 98 GLN A C 1
ATOM 682 O O . GLN A 1 98 ? 1.862 0.487 20.547 1.00 92.25 98 GLN A O 1
ATOM 687 N N . THR A 1 99 ? 1.484 -0.906 18.830 1.00 92.12 99 THR A N 1
ATOM 688 C CA . THR A 1 99 ? 0.171 -0.354 18.459 1.00 92.12 99 THR A CA 1
ATOM 689 C C . THR A 1 99 ? -0.994 -1.028 19.181 1.00 92.12 99 THR A C 1
ATOM 691 O O . THR A 1 99 ? -2.098 -0.494 19.195 1.00 92.12 99 THR A O 1
ATOM 694 N N . GLY A 1 100 ? -0.779 -2.218 19.754 1.00 92.12 100 GLY A N 1
ATOM 695 C CA . GLY A 1 100 ? -1.846 -3.047 20.319 1.00 92.12 100 GLY A CA 1
ATOM 696 C C . GLY A 1 100 ? -2.753 -3.699 19.265 1.00 92.12 100 GLY A C 1
ATOM 697 O O . GLY A 1 100 ? -3.729 -4.357 19.623 1.00 92.12 100 GLY A O 1
ATOM 698 N N . ILE A 1 101 ? -2.444 -3.543 17.973 1.00 94.12 101 ILE A N 1
ATOM 699 C CA . ILE A 1 101 ? -3.183 -4.148 16.858 1.00 94.12 101 ILE A CA 1
ATOM 700 C C . ILE A 1 101 ? -2.711 -5.590 16.670 1.00 94.12 101 ILE A C 1
ATOM 702 O O . ILE A 1 101 ? -1.536 -5.904 16.858 1.00 94.12 101 ILE A O 1
ATOM 706 N N . SER A 1 102 ? -3.624 -6.487 16.288 1.00 93.69 102 SER A N 1
ATOM 707 C CA . SER A 1 102 ? -3.284 -7.902 16.127 1.00 93.69 102 SER A CA 1
ATOM 708 C C . SER A 1 102 ? -2.161 -8.120 15.104 1.00 93.69 102 SER A C 1
ATOM 710 O O . SER A 1 102 ? -2.143 -7.541 14.015 1.00 93.69 102 SER A O 1
ATOM 712 N N . ASP A 1 103 ? -1.245 -9.023 15.445 1.00 93.38 103 ASP A N 1
ATOM 713 C CA . ASP A 1 103 ? -0.117 -9.412 14.600 1.00 93.38 103 ASP A CA 1
ATOM 714 C C . ASP A 1 103 ? -0.565 -9.956 13.230 1.00 93.38 103 ASP A C 1
ATOM 716 O O . ASP A 1 103 ? 0.077 -9.689 12.217 1.00 93.38 103 ASP A O 1
ATOM 720 N N . VAL A 1 104 ? -1.709 -10.647 13.174 1.00 93.62 104 VAL A N 1
ATOM 721 C CA . VAL A 1 104 ? -2.299 -11.157 11.925 1.00 93.62 104 VAL A CA 1
ATOM 722 C C . VAL A 1 104 ? -2.727 -10.013 11.003 1.00 93.62 104 VAL A C 1
ATOM 724 O O . VAL A 1 104 ? -2.415 -10.044 9.813 1.00 93.62 104 VAL A O 1
ATOM 727 N N . VAL A 1 105 ? -3.389 -8.985 11.547 1.00 93.81 105 VAL A N 1
ATOM 728 C CA . VAL A 1 105 ? -3.816 -7.814 10.767 1.00 93.81 105 VAL A CA 1
ATOM 729 C C . VAL A 1 105 ? -2.606 -7.034 10.266 1.00 93.81 105 VAL A C 1
ATOM 731 O O . VAL A 1 105 ? -2.528 -6.740 9.078 1.00 93.81 105 VAL A O 1
ATOM 734 N N . LEU A 1 106 ? -1.615 -6.771 11.121 1.00 92.62 106 LEU A N 1
ATOM 735 C CA . LEU A 1 106 ? -0.416 -6.038 10.704 1.00 92.62 106 LEU A CA 1
ATOM 736 C C . LEU A 1 106 ? 0.414 -6.805 9.679 1.00 92.62 106 LEU A C 1
ATOM 738 O O . LEU A 1 106 ? 0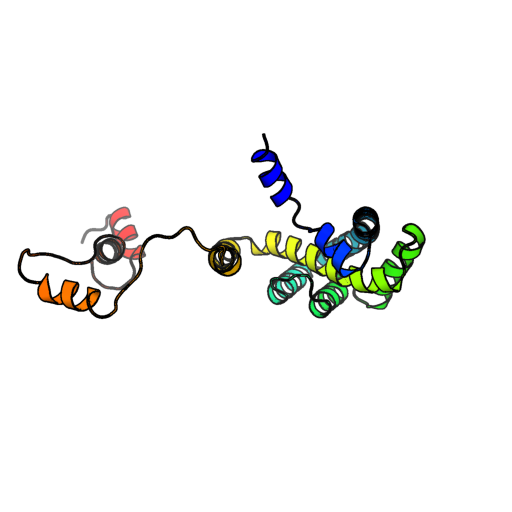.903 -6.206 8.727 1.00 92.62 106 LEU A O 1
ATOM 742 N N . LYS A 1 107 ? 0.528 -8.131 9.808 1.00 92.81 107 LYS A N 1
ATOM 743 C CA . LYS A 1 107 ? 1.160 -8.976 8.785 1.00 92.81 107 LYS A CA 1
ATOM 744 C C . LYS A 1 107 ? 0.445 -8.883 7.437 1.00 92.81 107 LYS A C 1
ATOM 746 O O . LYS A 1 107 ? 1.118 -8.906 6.413 1.00 92.81 107 LYS A O 1
ATOM 751 N N . ALA A 1 108 ? -0.884 -8.779 7.429 1.00 91.25 108 ALA A N 1
ATOM 752 C CA . ALA A 1 108 ? -1.669 -8.616 6.206 1.00 91.25 108 ALA A CA 1
ATOM 753 C C . ALA A 1 108 ? -1.616 -7.178 5.650 1.00 91.25 108 ALA A C 1
ATOM 755 O O . ALA A 1 108 ? -1.691 -6.977 4.439 1.00 91.25 108 ALA A O 1
ATOM 756 N N . MET A 1 109 ? -1.442 -6.185 6.522 1.00 91.81 109 MET A N 1
ATOM 757 C CA . MET A 1 109 ? -1.351 -4.769 6.166 1.00 91.81 109 MET A CA 1
ATOM 758 C C . MET A 1 109 ? 0.034 -4.387 5.632 1.00 91.81 109 MET A C 1
ATOM 760 O O . MET A 1 109 ? 0.157 -3.544 4.748 1.00 91.81 109 MET A O 1
ATOM 764 N N . LEU A 1 110 ? 1.086 -5.036 6.126 1.00 93.06 110 LEU A N 1
ATOM 765 C CA . LEU A 1 110 ? 2.474 -4.716 5.807 1.00 93.06 110 LEU A CA 1
ATOM 766 C C . LEU A 1 110 ? 2.792 -4.822 4.296 1.00 93.06 110 LEU A C 1
ATOM 768 O O . LEU A 1 110 ? 3.363 -3.863 3.774 1.00 93.06 110 LEU A O 1
ATOM 772 N N . PRO A 1 111 ? 2.392 -5.879 3.553 1.00 90.81 111 PRO A N 1
ATOM 773 C CA . PRO A 1 111 ? 2.541 -5.934 2.094 1.00 90.81 111 PRO A CA 1
ATOM 774 C C . PRO A 1 111 ? 1.858 -4.776 1.371 1.00 90.81 111 PRO A C 1
ATOM 776 O O . PRO A 1 111 ? 2.416 -4.235 0.422 1.00 90.81 111 PRO A O 1
ATOM 779 N N . VAL A 1 112 ? 0.684 -4.361 1.845 1.00 90.50 112 VAL A N 1
ATOM 780 C CA . VAL A 1 112 ? -0.082 -3.261 1.250 1.00 90.50 112 VAL A CA 1
ATOM 781 C C . VAL A 1 112 ? 0.651 -1.935 1.436 1.00 90.50 112 VAL A C 1
ATOM 783 O O . VAL A 1 112 ? 0.846 -1.198 0.474 1.00 90.50 112 VAL A O 1
ATOM 786 N N . VAL A 1 113 ? 1.134 -1.656 2.650 1.00 90.12 113 VAL A N 1
ATOM 787 C CA . VAL A 1 113 ? 1.927 -0.449 2.938 1.00 90.12 113 VAL A CA 1
ATOM 788 C C . VAL A 1 113 ? 3.216 -0.436 2.112 1.00 90.12 113 VAL A C 1
ATOM 790 O O . VAL A 1 113 ? 3.571 0.590 1.535 1.00 90.12 113 VAL A O 1
ATOM 793 N N . ALA A 1 114 ? 3.893 -1.579 1.986 1.00 90.38 114 ALA A N 1
ATOM 794 C CA . ALA A 1 114 ? 5.071 -1.706 1.131 1.00 90.38 114 ALA A CA 1
ATOM 795 C C . ALA A 1 114 ? 4.759 -1.427 -0.344 1.00 90.38 114 ALA A C 1
ATOM 797 O O . ALA A 1 114 ? 5.492 -0.673 -0.980 1.00 90.38 114 ALA A O 1
ATOM 798 N N . GLY A 1 115 ? 3.676 -2.003 -0.874 1.00 88.38 115 GLY A N 1
ATOM 799 C CA . GLY A 1 115 ? 3.223 -1.776 -2.246 1.00 88.38 115 GLY A CA 1
ATOM 800 C C . GLY A 1 115 ? 2.927 -0.302 -2.521 1.00 88.38 115 GLY A C 1
ATOM 801 O O . GLY A 1 115 ? 3.379 0.231 -3.531 1.00 88.38 115 GLY A O 1
ATOM 802 N N . LEU A 1 116 ? 2.261 0.386 -1.588 1.00 87.62 116 LEU A N 1
ATOM 803 C CA . LEU A 1 116 ? 1.981 1.823 -1.676 1.00 87.62 116 LEU A CA 1
ATOM 804 C C . LEU A 1 116 ? 3.265 2.662 -1.702 1.00 87.62 116 LEU A C 1
ATOM 806 O O . LEU A 1 116 ? 3.427 3.522 -2.571 1.00 87.62 116 LEU A O 1
ATOM 810 N N . VAL A 1 117 ? 4.208 2.382 -0.798 1.00 88.50 117 VAL A N 1
ATOM 811 C CA . VAL A 1 117 ? 5.498 3.088 -0.751 1.00 88.50 117 VAL A CA 1
ATOM 812 C C . VAL A 1 117 ? 6.308 2.827 -2.021 1.00 88.50 117 VAL A C 1
ATOM 814 O O . VAL A 1 117 ? 6.821 3.768 -2.624 1.00 88.50 117 VAL A O 1
ATOM 817 N N . ALA A 1 118 ? 6.392 1.574 -2.470 1.00 87.69 118 ALA A N 1
ATOM 818 C CA . ALA A 1 118 ? 7.107 1.215 -3.690 1.00 87.69 118 ALA A CA 1
ATOM 819 C C . ALA A 1 118 ? 6.475 1.855 -4.929 1.00 87.69 118 ALA A C 1
ATOM 821 O O . ALA A 1 118 ? 7.200 2.376 -5.770 1.00 87.69 118 ALA A O 1
ATOM 822 N N . GLN A 1 119 ? 5.144 1.908 -5.009 1.00 84.56 119 GLN A N 1
ATOM 823 C CA . GLN A 1 119 ? 4.427 2.600 -6.078 1.00 84.56 119 GLN A CA 1
ATOM 824 C C . GLN A 1 119 ? 4.708 4.108 -6.065 1.00 84.56 119 GLN A C 1
ATOM 826 O O . GLN A 1 119 ? 4.876 4.723 -7.114 1.00 84.56 119 GLN A O 1
ATOM 831 N N . GLN A 1 120 ? 4.812 4.730 -4.890 1.00 83.56 120 GLN A N 1
ATOM 832 C CA . GLN A 1 120 ? 5.171 6.143 -4.781 1.00 83.56 120 GLN A CA 1
ATOM 833 C C . GLN A 1 120 ? 6.622 6.411 -5.203 1.00 83.56 120 GLN A C 1
ATOM 835 O O . GLN A 1 120 ? 6.892 7.399 -5.889 1.00 83.56 120 GLN A O 1
ATOM 840 N N . VAL A 1 121 ? 7.552 5.526 -4.838 1.00 85.06 121 VAL A N 1
ATOM 841 C CA . VAL A 1 121 ? 8.954 5.584 -5.282 1.00 85.06 121 VAL A CA 1
ATOM 842 C C . VAL A 1 121 ? 9.045 5.389 -6.795 1.00 85.06 121 VAL A C 1
ATOM 844 O O . VAL A 1 121 ? 9.681 6.189 -7.478 1.00 85.06 121 VAL A O 1
ATOM 847 N N . ALA A 1 122 ? 8.338 4.399 -7.336 1.00 82.75 122 ALA A N 1
ATOM 848 C CA . ALA A 1 122 ? 8.276 4.125 -8.765 1.00 82.75 122 ALA A CA 1
ATOM 849 C C . ALA A 1 122 ? 7.638 5.272 -9.549 1.00 82.75 122 ALA A C 1
ATOM 851 O O . ALA A 1 122 ? 8.141 5.628 -10.604 1.00 82.75 122 ALA A O 1
ATOM 852 N N . LYS A 1 123 ? 6.599 5.935 -9.027 1.00 77.81 123 LYS A N 1
ATOM 853 C CA . LYS A 1 123 ? 6.047 7.159 -9.634 1.00 77.81 123 LYS A CA 1
ATOM 854 C C . LYS A 1 123 ? 7.064 8.300 -9.668 1.00 77.81 123 LYS A C 1
ATOM 856 O O . LYS A 1 123 ? 7.104 9.040 -10.644 1.00 77.81 123 LYS A O 1
ATOM 861 N N . ARG A 1 124 ? 7.896 8.449 -8.630 1.00 78.81 124 ARG A N 1
ATOM 862 C CA . ARG A 1 124 ? 8.961 9.468 -8.596 1.00 78.81 124 ARG A CA 1
ATOM 863 C C . ARG A 1 124 ? 10.107 9.145 -9.557 1.00 78.81 124 ARG A C 1
ATOM 865 O O . ARG A 1 124 ? 10.631 10.057 -10.181 1.00 78.81 124 ARG A O 1
ATOM 872 N N . MET A 1 125 ? 10.471 7.870 -9.692 1.00 73.44 125 MET A N 1
ATOM 873 C CA . MET A 1 125 ? 11.556 7.421 -10.576 1.00 73.44 125 MET A CA 1
ATOM 874 C C . MET A 1 125 ? 11.131 7.260 -12.044 1.00 73.44 125 MET A C 1
ATOM 876 O O . MET A 1 125 ? 11.857 7.647 -12.949 1.00 73.44 125 MET A O 1
ATOM 880 N N . GLY A 1 126 ? 9.953 6.688 -12.286 1.00 63.81 126 GLY A N 1
ATOM 881 C CA . GLY A 1 126 ? 9.354 6.434 -13.601 1.00 63.81 126 GLY A CA 1
ATOM 882 C C . GLY A 1 126 ? 8.510 7.594 -14.142 1.00 63.81 126 GLY A C 1
ATOM 883 O O . GLY A 1 126 ? 8.025 7.536 -15.269 1.00 63.81 126 GLY A O 1
ATOM 884 N N . GLY A 1 127 ? 8.352 8.672 -13.369 1.00 57.41 127 GLY A N 1
ATOM 885 C CA . GLY A 1 127 ? 7.654 9.904 -13.751 1.00 57.41 127 GLY A CA 1
ATOM 886 C C . GLY A 1 127 ? 8.407 10.807 -14.738 1.00 57.41 127 GLY A C 1
ATOM 887 O O . GLY A 1 127 ? 8.020 11.958 -14.915 1.00 57.41 127 GLY A O 1
ATOM 888 N N . GLY A 1 128 ? 9.470 10.324 -15.386 1.00 60.81 128 GLY A N 1
ATOM 889 C CA . GLY A 1 128 ? 10.139 11.018 -16.489 1.00 60.81 128 GLY A CA 1
ATOM 890 C C . GLY A 1 128 ? 9.517 10.646 -17.838 1.00 60.81 128 GLY A C 1
ATOM 891 O O . GLY A 1 128 ? 9.551 9.478 -18.201 1.00 60.81 128 GLY A O 1
ATOM 892 N N . MET A 1 129 ? 8.959 11.635 -18.554 1.00 48.38 129 MET A N 1
ATOM 893 C CA . MET A 1 129 ? 8.455 11.670 -19.953 1.00 48.38 129 MET A CA 1
ATOM 894 C C . MET A 1 129 ? 7.482 10.562 -20.430 1.00 48.38 129 MET A C 1
ATOM 896 O O . MET A 1 129 ? 6.463 10.877 -21.039 1.00 48.38 129 MET A O 1
ATOM 900 N N . LEU A 1 130 ? 7.722 9.286 -20.125 1.00 50.91 130 LEU A N 1
ATOM 901 C CA . LEU A 1 130 ? 6.905 8.133 -20.519 1.00 50.91 130 LEU A CA 1
ATOM 902 C C . LEU A 1 130 ? 5.782 7.816 -19.505 1.00 50.91 130 LEU A C 1
ATOM 904 O O . LEU A 1 130 ? 4.678 7.440 -19.900 1.00 50.91 130 LEU A O 1
ATOM 908 N N . GLY A 1 131 ? 6.022 8.027 -18.202 1.00 57.47 131 GLY A N 1
ATOM 909 C CA . GLY A 1 131 ? 5.030 7.803 -17.136 1.00 57.47 131 GLY A CA 1
ATOM 910 C C . GLY A 1 131 ? 3.886 8.828 -17.102 1.00 57.47 131 GLY A C 1
ATOM 911 O O . GLY A 1 131 ? 2.779 8.499 -16.683 1.00 57.47 131 GLY A O 1
ATOM 912 N N . GLY A 1 132 ? 4.115 10.050 -17.601 1.00 56.28 132 GLY A N 1
ATOM 913 C CA . GLY A 1 132 ? 3.085 11.093 -17.726 1.00 56.28 132 GLY A CA 1
ATOM 914 C C . GLY A 1 132 ? 2.104 10.854 -18.881 1.00 56.28 132 GLY A C 1
ATOM 915 O O . GLY A 1 132 ? 0.922 11.160 -18.755 1.00 56.28 132 GLY A O 1
ATOM 916 N N . LEU A 1 133 ? 2.562 10.238 -19.977 1.00 55.88 133 LEU A N 1
ATOM 917 C CA . LEU A 1 133 ? 1.713 9.867 -21.116 1.00 55.88 133 LEU A CA 1
ATOM 918 C C . LEU A 1 133 ? 0.871 8.620 -20.819 1.00 55.88 133 LEU A C 1
ATOM 920 O O . LEU A 1 133 ? -0.334 8.623 -21.066 1.00 55.88 133 LEU A O 1
ATOM 924 N N . ALA A 1 134 ? 1.471 7.585 -20.221 1.00 58.66 134 ALA A N 1
ATOM 925 C CA . ALA A 1 134 ? 0.740 6.386 -19.814 1.00 58.66 134 ALA A CA 1
ATOM 926 C C . ALA A 1 134 ? -0.206 6.666 -18.632 1.00 58.66 134 ALA A C 1
ATOM 928 O O . ALA A 1 134 ? -1.364 6.263 -18.673 1.00 58.66 134 ALA A O 1
ATOM 929 N N . GLY A 1 135 ? 0.240 7.422 -17.621 1.00 60.66 135 GLY A N 1
ATOM 930 C CA . GLY A 1 135 ? -0.587 7.835 -16.484 1.00 60.66 135 GLY A CA 1
ATOM 931 C C . GLY A 1 135 ? -1.681 8.847 -16.842 1.00 60.66 135 GLY A C 1
ATOM 932 O O . GLY A 1 135 ? -2.740 8.820 -16.228 1.00 60.66 135 GLY A O 1
ATOM 933 N N . GLY A 1 136 ? -1.477 9.698 -17.854 1.00 63.12 136 GLY A N 1
ATOM 934 C CA . GLY A 1 136 ? -2.482 10.657 -18.330 1.00 63.12 136 GLY A CA 1
ATOM 935 C C . GLY A 1 136 ? -3.578 10.025 -19.194 1.00 63.12 136 GLY A C 1
ATOM 936 O O . GLY A 1 136 ? -4.756 10.346 -19.026 1.00 63.12 136 GLY A O 1
ATOM 937 N N . VAL A 1 137 ? -3.219 9.081 -20.073 1.00 62.69 137 VAL A N 1
ATOM 938 C CA . VAL A 1 137 ? -4.179 8.363 -20.933 1.00 62.69 137 VAL A CA 1
ATOM 939 C C . VAL A 1 137 ? -4.913 7.263 -20.170 1.00 62.69 137 VAL A C 1
ATOM 941 O O . VAL A 1 137 ? -6.139 7.214 -20.231 1.00 62.69 137 VAL A O 1
ATOM 944 N N . LEU A 1 138 ? -4.217 6.421 -19.395 1.00 67.25 138 LEU A N 1
ATOM 945 C CA . LEU A 1 138 ? -4.888 5.431 -18.542 1.00 67.25 138 LEU A CA 1
ATOM 946 C C . LEU A 1 138 ? -5.550 6.082 -17.327 1.00 67.25 138 LEU A C 1
ATOM 948 O O . LEU A 1 138 ? -6.589 5.601 -16.905 1.00 67.25 138 LEU A O 1
ATOM 952 N N . GLY A 1 139 ? -5.031 7.195 -16.803 1.00 65.88 139 GLY A N 1
ATOM 953 C CA . GLY A 1 139 ? -5.722 7.983 -15.776 1.00 65.88 139 GLY A CA 1
ATOM 954 C C . GLY A 1 139 ? -7.018 8.613 -16.290 1.00 65.88 139 GLY A C 1
ATOM 955 O O . GLY A 1 139 ? -8.009 8.616 -15.568 1.00 65.88 139 GLY A O 1
ATOM 956 N N . SER A 1 140 ? -7.061 9.052 -17.555 1.00 60.44 140 SER A N 1
ATOM 957 C CA . SER A 1 140 ? -8.305 9.519 -18.193 1.00 60.44 140 SER A CA 1
ATOM 958 C C . SER A 1 140 ? -9.269 8.381 -18.539 1.00 60.44 140 SER A C 1
ATOM 960 O O . SER A 1 140 ? -10.477 8.583 -18.499 1.00 60.44 140 SER A O 1
ATOM 962 N N . LEU A 1 141 ? -8.761 7.188 -18.867 1.00 67.25 141 LEU A N 1
ATOM 963 C CA . LEU A 1 141 ? -9.584 6.039 -19.261 1.00 67.25 141 LEU A CA 1
ATOM 964 C C . LEU A 1 141 ? -10.101 5.223 -18.061 1.00 67.25 141 LEU A C 1
ATOM 966 O O . LEU A 1 141 ? -11.219 4.721 -18.094 1.00 67.25 141 LEU A O 1
ATOM 970 N N . LEU A 1 142 ? -9.295 5.088 -17.005 1.00 73.38 142 LEU A N 1
ATOM 971 C CA . LEU A 1 142 ? -9.588 4.294 -15.804 1.00 73.38 142 LEU A CA 1
ATOM 972 C C . LEU A 1 142 ? -10.078 5.156 -14.628 1.00 73.38 142 LEU A C 1
ATOM 974 O O . LEU A 1 142 ? -10.756 4.644 -13.745 1.00 73.38 142 LEU A O 1
ATOM 978 N N . GLY A 1 143 ? -9.767 6.457 -14.622 1.00 56.47 143 GLY A N 1
ATOM 979 C CA . GLY A 1 143 ? -10.325 7.444 -13.686 1.00 56.47 143 GLY A CA 1
ATOM 980 C C . GLY A 1 143 ? -11.543 8.201 -14.229 1.00 56.47 143 GLY A C 1
ATOM 981 O O . GLY A 1 143 ? -12.134 9.004 -13.513 1.00 56.47 143 GLY A O 1
ATOM 982 N N . GLY A 1 144 ? -11.935 7.950 -15.482 1.00 49.09 144 GLY A N 1
ATOM 983 C CA . GLY A 1 144 ? -13.038 8.620 -16.172 1.00 49.09 144 GLY A CA 1
ATOM 984 C C . GLY A 1 144 ? -14.109 7.642 -16.647 1.00 49.09 144 GLY A C 1
ATOM 985 O O . GLY A 1 144 ? -14.352 7.529 -17.844 1.00 49.09 144 GLY A O 1
ATOM 986 N N . GLY A 1 145 ? -14.750 6.926 -15.719 1.00 63.09 145 GLY A N 1
ATOM 987 C CA . GLY A 1 145 ? -15.801 5.957 -16.039 1.00 63.09 145 GLY A CA 1
ATOM 988 C C . GLY A 1 145 ? -17.004 5.993 -15.092 1.00 63.09 145 GLY A C 1
ATOM 989 O O . GLY A 1 145 ? -17.103 5.149 -14.214 1.00 63.09 145 GLY A O 1
ATOM 990 N N . ALA A 1 146 ? -17.944 6.905 -15.376 1.00 52.09 146 ALA A N 1
ATOM 991 C CA . ALA A 1 146 ? -19.3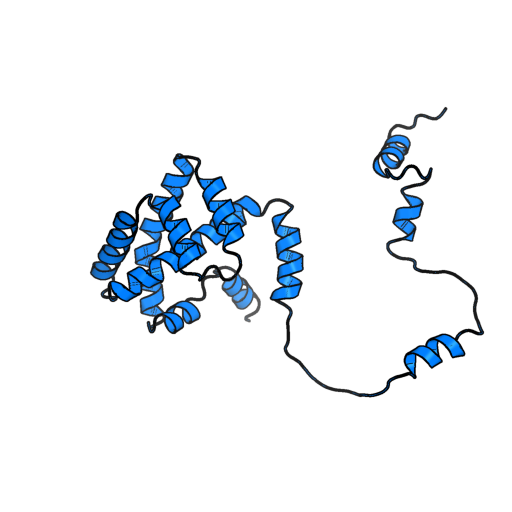87 6.853 -15.067 1.00 52.09 146 ALA A CA 1
ATOM 992 C C . ALA A 1 146 ? -19.942 7.382 -13.716 1.00 52.09 146 ALA A C 1
ATOM 994 O O . ALA A 1 146 ? -20.053 6.669 -12.724 1.00 52.09 146 ALA A O 1
ATOM 995 N N . ALA A 1 147 ? -20.509 8.594 -13.792 1.00 40.09 147 ALA A N 1
ATOM 996 C CA . ALA A 1 147 ? -21.861 8.945 -13.320 1.00 40.09 147 ALA A CA 1
ATOM 997 C C . ALA A 1 147 ? -22.430 9.969 -14.333 1.00 40.09 147 ALA A C 1
ATOM 999 O O . ALA A 1 147 ? -22.015 11.121 -14.354 1.00 40.09 147 ALA A O 1
ATOM 1000 N N . GLN A 1 148 ? -23.051 9.554 -15.440 1.00 41.69 148 GLN A N 1
ATOM 1001 C CA . GLN A 1 148 ? -24.455 9.156 -15.637 1.00 41.69 148 GLN A CA 1
ATOM 1002 C C . GLN A 1 148 ? -25.503 10.215 -15.212 1.00 41.69 148 GLN A C 1
ATOM 1004 O O . GLN A 1 148 ? -25.888 10.311 -14.055 1.00 41.69 148 GLN A O 1
ATOM 1009 N N . ALA A 1 149 ? -26.036 10.873 -16.252 1.00 41.56 149 ALA A N 1
ATOM 1010 C CA . ALA A 1 149 ? -27.414 11.340 -16.458 1.00 41.56 149 ALA A CA 1
ATOM 1011 C C . ALA A 1 149 ? -27.941 12.609 -15.751 1.00 41.56 149 ALA A C 1
ATOM 1013 O O . ALA A 1 149 ? -28.463 12.577 -14.642 1.00 41.56 149 ALA A O 1
ATOM 1014 N N . SER A 1 150 ? -28.065 13.676 -16.549 1.00 35.44 150 SER A N 1
ATOM 1015 C CA . SER A 1 150 ? -29.368 14.327 -16.737 1.00 35.44 150 SER A CA 1
ATOM 1016 C C . SER A 1 150 ? -29.695 14.367 -18.234 1.00 35.44 150 SER A C 1
ATOM 1018 O O . SER A 1 150 ? -28.822 14.522 -19.086 1.00 35.44 150 SER A O 1
ATOM 1020 N N . ALA A 1 151 ? -30.949 14.053 -18.530 1.00 39.78 151 ALA A N 1
ATOM 1021 C CA . ALA A 1 151 ? -31.469 13.649 -19.822 1.00 39.78 151 ALA A CA 1
ATOM 1022 C C . ALA A 1 151 ? -31.875 14.832 -20.712 1.00 39.78 151 ALA A C 1
ATOM 1024 O O . ALA A 1 151 ? -32.468 15.786 -20.218 1.00 39.78 151 ALA A O 1
ATOM 1025 N N . ALA A 1 152 ? -31.703 14.677 -22.028 1.00 36.38 152 ALA A N 1
ATOM 1026 C CA . ALA A 1 152 ? -32.747 14.994 -23.002 1.00 36.38 152 ALA A CA 1
ATOM 1027 C C . ALA A 1 152 ? -32.494 14.251 -24.329 1.00 36.38 152 ALA A C 1
ATOM 1029 O O . ALA A 1 152 ? -31.519 14.527 -25.020 1.00 36.38 152 ALA A O 1
ATOM 1030 N N . SER A 1 153 ? -33.433 13.348 -24.655 1.00 37.12 153 SER A N 1
ATOM 1031 C CA . SER A 1 153 ? -33.803 12.822 -25.989 1.00 37.12 153 SER A CA 1
ATOM 1032 C C . SER A 1 153 ? -32.709 12.108 -26.806 1.00 37.12 153 SER A C 1
ATOM 1034 O O . SER A 1 153 ? -31.821 12.744 -27.352 1.00 37.12 153 SER A O 1
ATOM 1036 N N . ALA A 1 154 ? -32.640 10.774 -26.828 1.00 42.72 154 ALA A N 1
ATOM 1037 C CA . ALA A 1 154 ? -33.571 9.805 -27.433 1.00 42.72 154 ALA A CA 1
ATOM 1038 C C . ALA A 1 154 ? -33.556 9.782 -28.976 1.00 42.72 154 ALA A C 1
ATOM 1040 O O . ALA A 1 154 ? -33.879 10.775 -29.618 1.00 42.72 154 ALA A O 1
ATOM 1041 N N . ASP A 1 155 ? -33.320 8.568 -29.487 1.00 44.34 155 ASP A N 1
ATOM 1042 C CA . ASP A 1 155 ? -33.924 7.981 -30.693 1.00 44.34 155 ASP A CA 1
ATOM 1043 C C . ASP A 1 155 ? -33.110 7.924 -32.006 1.00 44.34 155 ASP A C 1
ATOM 1045 O O . ASP A 1 155 ? -32.572 8.913 -32.491 1.00 44.34 155 ASP A O 1
ATOM 1049 N N . GLY A 1 156 ? -33.082 6.713 -32.584 1.00 43.78 156 GLY A N 1
ATOM 1050 C CA . GLY A 1 156 ? -32.983 6.437 -34.026 1.00 43.78 156 GLY A CA 1
ATOM 1051 C C . GLY A 1 156 ? -31.618 6.663 -34.686 1.00 43.78 156 GLY A C 1
ATOM 1052 O O . GLY A 1 156 ? -31.242 7.773 -35.031 1.00 43.78 156 GLY A O 1
ATOM 1053 N N . GLY A 1 157 ? -30.821 5.640 -35.003 1.00 57.84 157 GLY A N 1
ATOM 1054 C CA . GLY A 1 157 ? -31.242 4.522 -35.847 1.00 57.84 157 GLY A CA 1
ATOM 1055 C C . GLY A 1 157 ? -31.496 5.011 -37.277 1.00 57.84 157 GLY A C 1
ATOM 1056 O O . GLY A 1 157 ? -32.534 5.599 -37.545 1.00 57.84 157 GLY A O 1
ATOM 1057 N N . LEU A 1 158 ? -30.545 4.780 -38.191 1.00 62.19 158 LEU A N 1
ATOM 1058 C CA . LEU A 1 158 ? -30.648 4.977 -39.653 1.00 62.19 158 LEU A CA 1
ATOM 1059 C C . LEU A 1 158 ? -30.938 6.408 -40.175 1.00 62.19 158 LEU A C 1
ATOM 1061 O O . LEU A 1 158 ? -30.625 6.688 -41.331 1.00 62.19 158 LEU A O 1
ATOM 1065 N N . GLY A 1 159 ? -31.410 7.343 -39.345 1.00 58.44 159 GLY A N 1
ATOM 1066 C CA . GLY A 1 159 ? -31.625 8.751 -39.703 1.00 58.44 159 GLY A CA 1
ATOM 1067 C C . GLY A 1 159 ? -30.331 9.556 -39.874 1.00 58.44 159 GLY A C 1
ATOM 1068 O O . GLY A 1 159 ? -30.253 10.406 -40.756 1.00 58.44 159 GLY A O 1
ATOM 1069 N N . GLY A 1 160 ? -29.276 9.242 -39.109 1.00 61.59 160 GLY A N 1
ATOM 1070 C CA . GLY A 1 160 ? -27.976 9.928 -39.212 1.00 61.59 160 GLY A CA 1
ATOM 1071 C C . GLY A 1 160 ? -27.190 9.603 -40.489 1.00 61.59 160 GLY A C 1
ATOM 1072 O O . GLY A 1 160 ? -26.473 10.451 -41.012 1.00 61.59 160 GLY A O 1
ATOM 1073 N N . LEU A 1 161 ? -27.370 8.399 -41.042 1.00 67.88 161 LEU A N 1
ATOM 1074 C CA . LEU A 1 161 ? -26.721 7.980 -42.290 1.00 67.88 161 LEU A CA 1
ATOM 1075 C C . LEU A 1 161 ? -27.510 8.445 -43.526 1.00 67.88 161 LEU A C 1
ATOM 1077 O O . LEU A 1 161 ? -26.903 8.874 -44.503 1.00 67.88 161 LEU A O 1
ATOM 1081 N N . LEU A 1 162 ? -28.849 8.456 -43.465 1.00 65.69 162 LEU A N 1
ATOM 1082 C CA . LEU A 1 162 ? -29.694 9.084 -44.491 1.00 65.69 162 LEU A CA 1
ATOM 1083 C C . LEU A 1 162 ? -29.578 10.616 -44.483 1.00 65.69 162 LEU A C 1
ATOM 1085 O O . LEU A 1 162 ? -29.662 11.214 -45.546 1.00 65.69 162 LEU A O 1
ATOM 1089 N N . GLY A 1 163 ? -29.295 11.250 -43.341 1.00 63.03 163 GLY A N 1
ATOM 1090 C CA . GLY A 1 163 ? -28.957 12.678 -43.262 1.00 63.03 163 GLY A CA 1
ATOM 1091 C C . GLY A 1 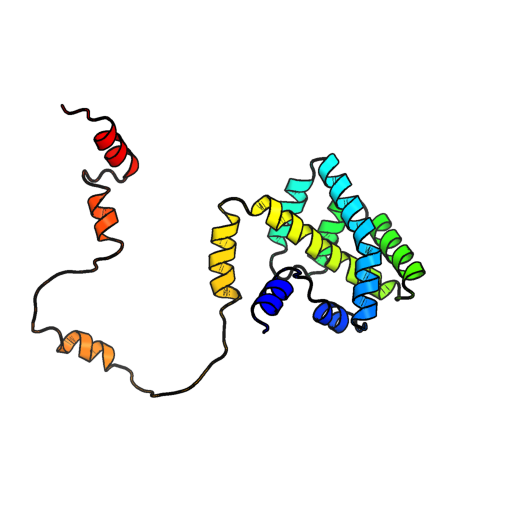163 ? -27.585 13.014 -43.861 1.00 63.03 163 GLY A C 1
ATOM 1092 O O . GLY A 1 163 ? -27.449 14.028 -44.541 1.00 63.03 163 GLY A O 1
ATOM 1093 N N . GLY A 1 164 ? -26.588 12.138 -43.686 1.00 61.91 164 GLY A N 1
ATOM 1094 C CA . GLY A 1 164 ? -25.263 12.285 -44.306 1.00 61.91 164 GLY A CA 1
ATOM 1095 C C . GLY A 1 164 ? -25.239 12.006 -45.815 1.00 61.91 164 GLY A C 1
ATOM 1096 O O . GLY A 1 164 ? -24.427 12.589 -46.527 1.00 61.91 164 GLY A O 1
ATOM 1097 N N . LEU A 1 165 ? -26.146 11.156 -46.315 1.00 72.19 165 LEU A N 1
ATOM 1098 C CA . LEU A 1 165 ? -26.237 10.802 -47.738 1.00 72.19 165 LEU A CA 1
ATOM 1099 C C . LEU A 1 165 ? -27.235 11.681 -48.520 1.00 72.19 165 LEU A C 1
ATOM 1101 O O . LEU A 1 165 ? -26.959 12.038 -49.660 1.00 72.19 165 LEU A O 1
ATOM 1105 N N . LEU A 1 166 ? -28.371 12.070 -47.923 1.00 72.19 166 LEU A N 1
ATOM 1106 C CA . LEU A 1 166 ? -29.390 12.931 -48.554 1.00 72.19 166 LEU A CA 1
ATOM 1107 C C . LEU A 1 166 ? -29.133 14.434 -48.334 1.00 72.19 166 LEU A C 1
ATOM 1109 O O . LEU A 1 166 ? -29.730 15.262 -49.014 1.00 72.19 166 LEU A O 1
ATOM 1113 N N . GLY A 1 167 ? -28.218 14.796 -47.429 1.00 50.94 167 GLY A N 1
ATOM 1114 C CA . GLY A 1 167 ? -27.664 16.151 -47.314 1.00 50.94 167 GLY A CA 1
ATOM 1115 C C . GLY A 1 167 ? -26.500 16.431 -48.277 1.00 50.94 167 GLY A C 1
ATOM 1116 O O . GLY A 1 167 ? -26.034 17.564 -48.372 1.00 50.94 167 GLY A O 1
ATOM 1117 N N . GLY A 1 168 ? -26.032 15.418 -49.014 1.00 53.38 168 GLY A N 1
ATOM 1118 C CA . GLY A 1 168 ? -24.937 15.511 -49.979 1.00 53.38 168 GLY A CA 1
ATOM 1119 C C . GLY A 1 168 ? -25.375 16.019 -51.353 1.00 53.38 168 GLY A C 1
ATOM 1120 O O . GLY A 1 168 ? -25.219 15.313 -52.342 1.00 53.38 168 GLY A O 1
ATOM 1121 N N . ALA A 1 169 ? -25.928 17.230 -51.431 1.00 54.00 169 ALA A N 1
ATOM 1122 C CA . ALA A 1 169 ? -26.156 17.920 -52.704 1.00 54.00 169 ALA A CA 1
ATOM 1123 C C . ALA A 1 169 ? -26.197 19.444 -52.513 1.00 54.00 169 ALA A C 1
ATOM 1125 O O . ALA A 1 169 ? -27.227 20.087 -52.698 1.00 54.00 169 ALA A O 1
ATOM 1126 N N . GLY A 1 170 ? -25.065 20.037 -52.133 1.00 55.72 170 GLY A N 1
ATOM 1127 C CA . GLY A 1 170 ? -24.934 21.492 -52.132 1.00 55.72 170 GLY A CA 1
ATOM 1128 C C . GLY A 1 170 ? -23.745 21.995 -51.335 1.00 55.72 170 GLY A C 1
ATOM 1129 O O . GLY A 1 170 ? -23.883 22.303 -50.159 1.00 55.72 170 GLY A O 1
ATOM 1130 N N . GLY A 1 171 ? -22.597 22.136 -51.995 1.00 43.53 171 GLY A N 1
ATOM 1131 C CA . GLY A 1 171 ? -21.476 22.905 -51.455 1.00 43.53 171 GLY A CA 1
ATOM 1132 C C . GLY A 1 171 ? -20.165 22.140 -51.480 1.00 43.53 171 GLY A C 1
ATOM 1133 O O . GLY A 1 171 ? -19.977 21.165 -50.766 1.00 43.53 171 GLY A O 1
ATOM 1134 N N . ALA A 1 172 ? -19.276 22.599 -52.347 1.00 46.03 172 ALA A N 1
ATOM 1135 C CA . ALA A 1 172 ? -17.935 22.093 -52.559 1.00 46.03 172 ALA A CA 1
ATOM 1136 C C . ALA A 1 172 ? -17.034 22.171 -51.310 1.00 46.03 172 ALA A C 1
ATOM 1138 O O . ALA A 1 172 ? -17.108 23.133 -50.552 1.00 46.03 172 ALA A O 1
ATOM 1139 N N . GLY A 1 173 ? -16.080 21.235 -51.226 1.00 43.78 173 GLY A N 1
ATOM 1140 C CA . GLY A 1 173 ? -14.744 21.507 -50.683 1.00 43.78 173 GLY A CA 1
ATOM 1141 C C . GLY A 1 173 ? -14.387 20.863 -49.339 1.00 43.78 173 GLY A C 1
ATOM 1142 O O . GLY A 1 173 ? -14.900 21.265 -48.307 1.00 43.78 173 GLY A O 1
ATOM 1143 N N . ALA A 1 174 ? -13.426 19.930 -49.402 1.00 44.44 174 ALA A N 1
ATOM 1144 C CA . ALA A 1 174 ? -12.365 19.630 -48.424 1.00 44.44 174 ALA A CA 1
ATOM 1145 C C . ALA A 1 174 ? -12.765 19.494 -46.933 1.00 44.44 174 ALA A C 1
ATOM 1147 O O . ALA A 1 174 ? -13.029 20.459 -46.231 1.00 44.44 174 ALA A O 1
ATOM 1148 N N . GLN A 1 175 ? -12.849 18.283 -46.384 1.00 45.03 175 GLN A N 1
ATOM 1149 C CA . GLN A 1 175 ? -11.707 17.480 -45.914 1.00 45.03 175 GLN A CA 1
ATOM 1150 C C . GLN A 1 175 ? -10.883 18.162 -44.802 1.00 45.03 175 GLN A C 1
ATOM 1152 O O . GLN A 1 175 ? -9.941 18.901 -45.052 1.00 45.03 175 GLN A O 1
ATOM 1157 N N . ALA A 1 176 ? -11.250 17.829 -43.560 1.00 46.69 176 ALA A N 1
ATOM 1158 C CA . ALA A 1 176 ? -10.336 17.504 -42.462 1.00 46.69 176 ALA A CA 1
ATOM 1159 C C . ALA A 1 176 ? -9.117 18.431 -42.255 1.00 46.69 176 ALA A C 1
ATOM 1161 O O . ALA A 1 176 ? -7.965 18.012 -42.363 1.00 46.69 176 ALA A O 1
ATOM 1162 N N . GLY A 1 177 ? -9.371 19.684 -41.878 1.00 57.34 177 GLY A N 1
ATOM 1163 C CA . GLY A 1 177 ? -8.360 20.589 -41.330 1.00 57.34 177 GLY A CA 1
ATOM 1164 C C . GLY A 1 177 ? -8.248 20.445 -39.810 1.00 57.34 177 GLY A C 1
ATOM 1165 O O . GLY A 1 177 ? -9.227 20.640 -39.095 1.00 57.34 177 GLY A O 1
ATOM 1166 N N . GLY A 1 178 ? -7.052 20.120 -39.317 1.00 57.62 178 GLY A N 1
ATOM 1167 C CA . GLY A 1 178 ? -6.710 20.234 -37.897 1.00 57.62 178 GLY A CA 1
ATOM 1168 C C . GLY A 1 178 ? -5.354 19.622 -37.553 1.00 57.62 178 GLY A C 1
ATOM 1169 O O . GLY A 1 178 ? -4.480 20.315 -37.053 1.00 57.62 178 GLY A O 1
ATOM 1170 N N . LEU A 1 179 ? -5.155 18.337 -37.868 1.00 58.84 179 LEU A N 1
ATOM 1171 C CA . LEU A 1 179 ? -3.924 17.603 -37.519 1.00 58.84 179 LEU A CA 1
ATOM 1172 C C . LEU A 1 179 ? -3.299 16.831 -38.697 1.00 58.84 179 LEU A C 1
ATOM 1174 O O . LEU A 1 179 ? -2.102 16.579 -38.678 1.00 58.84 179 LEU A O 1
ATOM 1178 N N . GLY A 1 180 ? -4.067 16.523 -39.752 1.00 58.75 180 GLY A N 1
ATOM 1179 C CA . GLY A 1 180 ? -3.532 15.920 -40.984 1.00 58.75 180 GLY A CA 1
ATOM 1180 C C . GLY A 1 180 ? -2.888 16.937 -41.933 1.00 58.75 180 GLY A C 1
ATOM 1181 O O . GLY A 1 180 ? -1.865 16.653 -42.539 1.00 58.75 180 GLY A O 1
ATOM 1182 N N . GLY A 1 181 ? -3.430 18.158 -42.004 1.00 61.09 181 GLY A N 1
ATOM 1183 C CA . GLY A 1 181 ? -2.902 19.214 -42.880 1.00 61.09 181 GLY A CA 1
ATOM 1184 C C . GLY A 1 181 ? -1.546 19.784 -42.448 1.00 61.09 181 GLY A C 1
ATOM 1185 O O . GLY A 1 181 ? -0.790 20.236 -43.296 1.00 61.09 181 GLY A O 1
ATOM 1186 N N . LEU A 1 182 ? -1.213 19.728 -41.152 1.00 63.88 182 LEU A N 1
ATOM 1187 C CA . LEU A 1 182 ? 0.109 20.125 -40.651 1.00 63.88 182 LEU A CA 1
ATOM 1188 C C . LEU A 1 182 ? 1.146 19.017 -40.849 1.00 63.88 182 LEU A C 1
ATOM 1190 O O . LEU A 1 182 ? 2.296 19.328 -41.112 1.00 63.88 182 LEU A O 1
ATOM 1194 N N . ALA A 1 183 ? 0.741 17.745 -40.797 1.00 61.72 183 ALA A N 1
ATOM 1195 C CA . ALA A 1 183 ? 1.621 16.628 -41.130 1.00 61.72 183 ALA A CA 1
ATOM 1196 C C . ALA A 1 183 ? 2.002 16.631 -42.622 1.00 61.72 183 ALA A C 1
ATOM 1198 O O . ALA A 1 183 ? 3.151 16.383 -42.950 1.00 61.72 183 ALA A O 1
ATOM 1199 N N . SER A 1 184 ? 1.075 16.999 -43.516 1.00 60.88 184 SER A N 1
ATOM 1200 C CA . SER A 1 184 ? 1.338 17.097 -44.964 1.00 60.88 184 SER A CA 1
ATOM 1201 C C . SER A 1 184 ? 2.014 18.399 -45.415 1.00 60.88 184 SER A C 1
ATOM 1203 O O . SER A 1 184 ? 2.374 18.519 -46.579 1.00 60.88 184 SER A O 1
ATOM 1205 N N . MET A 1 185 ? 2.158 19.392 -44.532 1.00 61.41 185 MET A N 1
ATOM 1206 C CA . MET A 1 185 ? 2.972 20.591 -44.787 1.00 61.41 185 MET A CA 1
ATOM 1207 C C . MET A 1 185 ? 4.384 20.482 -44.194 1.00 61.41 185 MET A C 1
ATOM 1209 O O . MET A 1 185 ? 5.245 21.277 -44.560 1.00 61.41 185 MET A O 1
ATOM 1213 N N . LEU A 1 186 ? 4.606 19.534 -43.277 1.00 67.00 186 LEU A N 1
ATOM 1214 C CA . LEU A 1 186 ? 5.881 19.293 -42.591 1.00 67.00 186 LEU A CA 1
ATOM 1215 C C . LEU A 1 186 ? 6.710 18.166 -43.231 1.00 67.00 186 LEU A C 1
ATOM 1217 O O . LEU A 1 186 ? 7.812 17.922 -42.771 1.00 67.00 186 LEU A O 1
ATOM 1221 N N . ASP A 1 187 ? 6.149 17.488 -44.230 1.00 71.06 187 ASP A N 1
ATOM 1222 C CA . ASP A 1 187 ? 6.776 16.466 -45.079 1.00 71.06 187 ASP A CA 1
ATOM 1223 C C . ASP A 1 187 ? 6.663 16.973 -46.522 1.00 71.06 187 ASP A C 1
ATOM 1225 O O . ASP A 1 187 ? 5.795 16.560 -47.296 1.00 71.06 187 ASP A O 1
ATOM 1229 N N . ALA A 1 188 ? 7.399 18.048 -46.811 1.00 65.06 188 ALA A N 1
ATOM 1230 C CA . ALA A 1 188 ? 7.170 18.863 -48.004 1.00 65.06 188 ALA A CA 1
ATOM 1231 C C . ALA A 1 188 ? 7.778 18.241 -49.273 1.00 65.06 188 ALA A C 1
ATOM 1233 O O . ALA A 1 188 ? 7.333 18.573 -50.377 1.00 65.06 188 ALA A O 1
ATOM 1234 N N . ASP A 1 189 ? 8.756 17.342 -49.129 1.00 65.00 189 ASP A N 1
ATOM 1235 C CA . ASP A 1 189 ? 9.366 16.583 -50.225 1.00 65.00 189 ASP A CA 1
ATOM 1236 C C . ASP A 1 189 ? 8.971 15.089 -50.254 1.00 65.00 189 ASP A C 1
ATOM 1238 O O . ASP A 1 189 ? 9.169 14.428 -51.279 1.00 65.00 189 ASP A O 1
ATOM 1242 N N . GLY A 1 190 ? 8.289 14.599 -49.210 1.00 65.25 190 GLY A N 1
ATOM 1243 C CA . GLY A 1 190 ? 7.613 13.302 -49.182 1.00 65.25 190 GLY A CA 1
ATOM 1244 C C . GLY A 1 190 ? 8.512 12.119 -48.824 1.00 65.25 190 GLY A C 1
ATOM 1245 O O . GLY A 1 190 ? 8.237 10.999 -49.272 1.00 65.25 190 GLY A O 1
ATOM 1246 N N . ASP A 1 191 ? 9.586 12.343 -48.065 1.00 74.25 191 ASP A N 1
ATOM 1247 C CA . ASP A 1 191 ? 10.512 11.296 -47.624 1.00 74.25 191 ASP A CA 1
ATOM 1248 C C . ASP A 1 191 ? 10.129 10.645 -46.276 1.00 74.25 191 ASP A C 1
ATOM 1250 O O . ASP A 1 191 ? 10.631 9.567 -45.932 1.00 74.25 191 ASP A O 1
ATOM 1254 N N . GLY A 1 192 ? 9.172 11.241 -45.553 1.00 66.81 192 GLY A N 1
ATOM 1255 C CA . GLY A 1 192 ? 8.648 10.733 -44.290 1.00 66.81 192 GLY A CA 1
ATOM 1256 C C . GLY A 1 192 ? 9.450 11.124 -43.043 1.00 66.81 192 GLY A C 1
ATOM 1257 O O . GLY A 1 192 ? 9.213 10.530 -41.982 1.00 66.81 192 GLY A O 1
ATOM 1258 N N . ASN A 1 193 ? 10.365 12.099 -43.116 1.00 70.81 193 ASN A N 1
ATOM 1259 C CA . ASN A 1 193 ? 11.124 12.589 -41.967 1.00 70.81 193 ASN A CA 1
ATOM 1260 C C . ASN A 1 193 ? 11.051 14.126 -41.797 1.00 70.81 193 ASN A C 1
ATOM 1262 O O . ASN A 1 193 ? 11.950 14.856 -42.213 1.00 70.81 193 ASN A O 1
ATOM 1266 N N . PRO A 1 194 ? 10.071 14.642 -41.031 1.00 75.38 194 PRO A N 1
ATOM 1267 C CA . PRO A 1 194 ? 9.828 16.085 -40.909 1.00 75.38 194 PRO A CA 1
ATOM 1268 C C . PRO A 1 194 ? 10.949 16.856 -40.192 1.00 75.38 194 PRO A C 1
ATOM 1270 O O . PRO A 1 194 ? 10.948 18.086 -40.145 1.00 75.38 194 PRO A O 1
ATOM 1273 N N . LEU A 1 195 ? 11.890 16.147 -39.558 1.00 63.25 195 LEU A N 1
ATOM 1274 C CA . LEU A 1 195 ? 13.018 16.753 -38.856 1.00 63.25 195 LEU A CA 1
ATOM 1275 C C . LEU A 1 195 ? 14.112 17.242 -39.815 1.00 63.25 195 LEU A C 1
ATOM 1277 O O . LEU A 1 195 ? 14.804 18.191 -39.448 1.00 63.25 195 LEU A O 1
ATOM 1281 N N . ASP A 1 196 ? 14.258 16.648 -41.006 1.00 69.19 196 ASP A N 1
ATOM 1282 C CA . ASP A 1 196 ? 15.258 17.095 -41.989 1.00 69.19 196 ASP A CA 1
ATOM 1283 C C . ASP A 1 196 ? 14.792 18.376 -42.702 1.00 69.19 196 ASP A C 1
ATOM 1285 O O . ASP A 1 196 ? 15.555 19.333 -42.828 1.00 69.19 196 ASP A O 1
ATOM 1289 N N . ASP A 1 197 ? 13.495 18.478 -43.006 1.00 73.19 197 ASP A N 1
ATOM 1290 C CA . ASP A 1 197 ? 12.864 19.667 -43.597 1.00 73.19 197 ASP A CA 1
ATOM 1291 C C . ASP A 1 197 ? 13.019 20.930 -42.730 1.00 73.19 197 ASP A C 1
ATOM 1293 O O . ASP A 1 197 ? 13.350 22.022 -43.209 1.00 73.19 197 ASP A O 1
ATOM 1297 N N . ILE A 1 198 ? 12.829 20.789 -41.415 1.00 68.62 198 ILE A N 1
ATOM 1298 C CA . ILE A 1 198 ? 12.969 21.895 -40.455 1.00 68.62 198 ILE A CA 1
ATOM 1299 C C . ILE A 1 198 ? 14.445 22.291 -40.306 1.00 68.62 198 ILE A C 1
ATOM 1301 O O . ILE A 1 198 ? 14.769 23.476 -40.165 1.00 68.62 198 ILE A O 1
ATOM 1305 N N . LEU A 1 199 ? 15.355 21.315 -40.359 1.00 70.56 199 LEU A N 1
ATOM 1306 C CA . LEU A 1 199 ? 16.788 21.553 -40.218 1.00 70.56 199 LEU A CA 1
ATOM 1307 C C . LEU A 1 199 ? 17.394 22.151 -41.497 1.00 70.56 199 LEU A C 1
ATOM 1309 O O . LEU A 1 199 ? 18.249 23.036 -41.407 1.00 70.56 199 LEU A O 1
ATOM 1313 N N . GLY A 1 200 ? 16.893 21.770 -42.674 1.00 64.50 200 GLY A N 1
ATOM 1314 C CA . GLY A 1 200 ? 17.240 22.356 -43.969 1.00 64.50 200 GLY A CA 1
ATOM 1315 C C . GLY A 1 200 ? 16.800 23.816 -44.096 1.00 64.50 200 GLY A C 1
ATOM 1316 O O . GLY A 1 200 ? 17.573 24.666 -44.549 1.00 64.50 200 GLY A O 1
ATOM 1317 N N . GLN A 1 201 ? 15.606 24.159 -43.600 1.00 67.94 201 GLN A N 1
ATOM 1318 C CA . GLN A 1 201 ? 15.137 25.551 -43.574 1.00 67.94 201 GLN A CA 1
ATOM 1319 C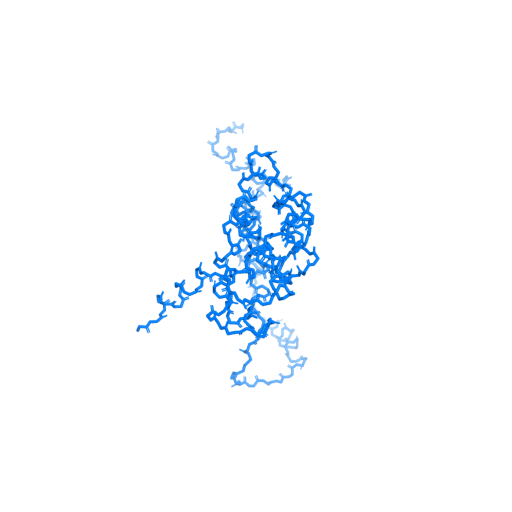 C . GLN A 1 201 ? 15.909 26.437 -42.581 1.00 67.94 201 GLN A C 1
ATOM 1321 O O . GLN A 1 201 ? 16.079 27.631 -42.833 1.00 67.94 201 GLN A O 1
ATOM 1326 N N . VAL A 1 202 ? 16.419 25.870 -41.482 1.00 68.81 202 VAL A N 1
ATOM 1327 C CA . VAL A 1 202 ? 17.222 26.591 -40.474 1.00 68.81 202 VAL A CA 1
ATOM 1328 C C . VAL A 1 202 ? 18.693 26.734 -40.871 1.00 68.81 202 VAL A C 1
ATOM 1330 O O . VAL A 1 202 ? 19.326 27.729 -40.517 1.00 68.81 202 VAL A O 1
ATOM 1333 N N . THR A 1 203 ? 19.250 25.774 -41.611 1.00 71.94 203 THR A N 1
ATOM 1334 C CA . THR A 1 203 ? 20.667 25.800 -42.016 1.00 71.94 203 THR A CA 1
ATOM 1335 C C . THR A 1 203 ? 20.907 26.434 -43.387 1.00 71.94 203 THR A C 1
ATOM 1337 O O . THR A 1 203 ? 22.042 26.800 -43.691 1.00 71.94 203 THR A O 1
ATOM 1340 N N . GLY A 1 204 ? 19.855 26.668 -44.181 1.00 65.44 204 GLY A N 1
ATOM 1341 C CA . GLY A 1 204 ? 19.895 27.574 -45.330 1.00 65.44 204 GLY A CA 1
ATOM 1342 C C . GLY A 1 204 ? 20.884 27.177 -46.429 1.00 65.44 204 GLY A C 1
ATOM 1343 O O . GLY A 1 204 ? 21.531 28.054 -47.003 1.00 65.44 204 GLY A O 1
ATOM 1344 N N . GLN A 1 205 ? 21.008 25.888 -46.756 1.00 61.72 205 GLN A N 1
ATOM 1345 C CA . GLN A 1 205 ? 21.748 25.448 -47.942 1.00 61.72 205 GLN A CA 1
ATOM 1346 C C . GLN A 1 205 ? 20.803 25.255 -49.131 1.00 61.72 205 GLN A C 1
ATOM 1348 O O . GLN A 1 205 ? 20.237 24.190 -49.346 1.00 61.72 205 GLN A O 1
ATOM 1353 N N . LYS A 1 206 ? 20.666 26.318 -49.933 1.00 51.19 206 LYS A N 1
ATOM 1354 C CA . LYS A 1 206 ? 20.289 26.201 -51.348 1.00 51.19 206 LYS A CA 1
ATOM 1355 C C . LYS A 1 206 ? 21.413 25.482 -52.095 1.00 51.19 206 LYS A C 1
ATO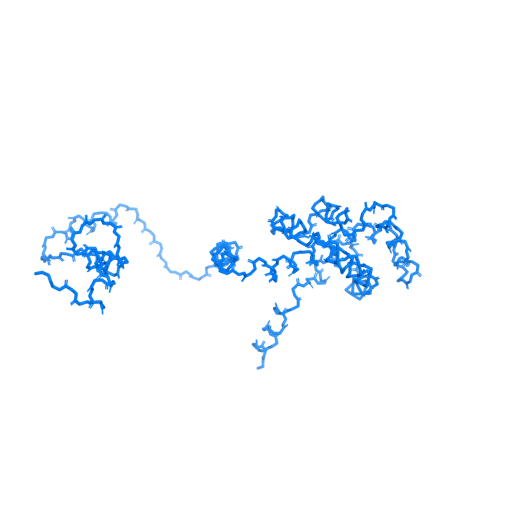M 1357 O O . LYS A 1 206 ? 22.563 25.911 -51.989 1.00 51.19 206 LYS A O 1
ATOM 1362 N N . GLN A 1 207 ? 21.070 24.488 -52.907 1.00 51.97 207 GLN A N 1
ATOM 1363 C CA . GLN A 1 207 ? 21.699 24.381 -54.224 1.00 51.97 207 GLN A CA 1
ATOM 1364 C C . GLN A 1 207 ? 20.785 25.049 -55.245 1.00 51.97 207 GLN A C 1
ATOM 1366 O O . GLN A 1 207 ? 19.555 24.848 -55.141 1.00 51.97 207 GLN A O 1
#

Organism: NCBI:txid2320861

InterPro domains:
  IPR009282 Protein of unknown function DUF937 [PF06078] (9-123)

Foldseek 3Di:
DPPVVVVVVVVPPDPLVVLCVVLVHDSVLSVLLLVLLVVVLVQLQVVLVVVVNLVVLLVLLVVCPPPLQDLVSLVVLCCSRVVDPVSLLVSLVVSCVVSVDDSVSSSSCNSSSSSVVSNVSSCVVVVPPPCCVCCVVCCCVVVPDDDDDDDDDDDDDPPVVCCVVVVPDDDDDDDDPDPVVVCCVLCVVPPNDSVVVVVCVVVPDDD

Radius of gyration: 27.18 Å; chains: 1; bounding box: 56×41×75 Å

Secondary structure (DSSP, 8-state):
--HHHHHHHTTS---HHHHHHHHT--HHHHHHHHHHHHHHHHHHHHHHHHTTTHHHHHHHHHHH-S-TT-HHHHHHHHHHHHSSHHHHHHHHHHHHHHH---HHHHHHHHHHHHHHHHHHHHHHHHTTTHHHHHHHHHHHHHS-------------SSHHHHHHHHS-SS-------SSHHHHTTSSSSSSS-HHHHHHHHHHT---

Sequence (207 aa):
MDIARELLNQSDNIDMGALASRFGLSEEQADVAVSALLPAVLGGVKKTEQAGGLDQLSSLAGQIGAPALDADGGNAVLGQIFGSKEVSRAVATNASAQTGISDVVLKAMLPVVAGLVAQQVAKRMGGGMLGGLAGGVLGSLLGGGAAQASAASADGGLGGLLGGLLGGAGGAGAQAGGLGGLASMLDADGDGNPLDDILGQVTGQKQ

pLDDT: mean 74.02, std 17.13, range [35.44, 94.31]